Protein AF-A0A6J8CQP1-F1 (afdb_monomer)

Sequence (188 aa):
MDLLARFVGIWMVFVIYMAVGVEGAAYGEACTGAGAGDCSEANNVCDTTCKCATNFFRKTSPAECAAQVAALDGVCDTAQTASDQCAVADSECRTDSGSDKCLCKATHYTDGAACTIRKNPDIACSATGECVTNAECDVGGTDKCECNAGYNETPTVSPTMCSGVVKFATLPYMYVVPIIVSMMFLLR

Solvent-accessible surface area (backbone atoms only — not comparable to full-atom values): 10992 Å² total; per-residue (Å²): 130,69,73,65,63,57,55,55,56,56,54,55,56,56,58,56,70,71,65,73,63,84,79,28,29,48,82,71,32,68,42,92,52,83,38,65,79,40,25,57,53,71,60,23,29,25,81,60,33,16,37,52,30,92,65,33,22,73,41,85,80,70,78,43,46,42,73,31,28,57,62,80,64,22,73,46,61,69,90,49,91,53,60,57,44,30,62,36,68,61,33,29,57,42,77,51,98,90,42,36,21,19,35,48,32,88,68,28,19,82,53,91,84,44,45,40,76,31,35,38,65,79,35,78,43,88,48,79,62,42,23,33,68,58,30,36,34,38,75,92,72,78,31,19,13,39,50,38,95,73,30,42,84,36,86,87,42,89,75,53,41,38,43,65,69,74,76,71,74,74,66,77,93,77,84,80,84,83,74,78,73,71,73,75,72,78,84,120

Radius of gyration: 31.54 Å; Cα contacts (8 Å, |Δi|>4): 338; chains: 1; bounding box: 76×80×77 Å

Secondary structure (DSSP, 8-state):
--HHHHHHHHHHHHHHHTS----PBPTTSB-SSSBTTSBSSTTEEESSBEEEPTTEEEEETTEEEEEPBPTTT-B--TTS--GGGBSSTTEEEEEETTEEEEEE-TTEEEETTEEEEPBPTTSB-SSTT-BPTTEEE-TTTTSBEEEPTTEEEETTSSSPEEEE--------TTSS--STTSSSSS--

Organism: Mytilus coruscus (NCBI:txid42192)

Mean predicted aligned error: 13.97 Å

Nearest PDB structures (foldseek):
  6b0a-assembly1_A  TM=3.245E-01  e=1.598E-03  Plasmodium falciparum NF54
  7p7b-assembly1_B  TM=1.620E-01  e=7.933E-01  Severe acute respiratory syndrome coronavirus 2
  7a93-assembly1_C  TM=1.654E-01  e=2.000E+00  Severe acute respiratory syndrome coronavirus 2
  7whd-assembly1_C  TM=1.666E-01  e=7.492E+00  Severe acute respiratory syndrome coronavirus 2

Foldseek 3Di:
DPPVVVVVVVVVVVVVVVPPDLAAAEAPAAFDDFADPRHNAPQWTHDGGTDHHQQWHADVVVGHTDGAAAADFGADDPVDPDQRSHNAPQWGFDDDPNGTGTDHHLQFDDDPRHTHGADEFPDAAADFPSHHPQWTQPHPPSNTIDGHPQWDFDPPDPVTHGDGPPPPPPPPPPPDDDPPPVVVPPPD

Structure (mmCIF, N/CA/C/O backbone):
data_AF-A0A6J8CQP1-F1
#
_entry.id   AF-A0A6J8CQP1-F1
#
loop_
_atom_site.group_PDB
_atom_site.id
_atom_site.type_symbol
_atom_site.label_atom_id
_atom_site.label_alt_id
_atom_site.label_comp_id
_atom_site.label_asym_id
_atom_site.label_entity_id
_atom_site.label_seq_id
_atom_site.pdbx_PDB_ins_code
_atom_site.Cartn_x
_atom_site.Cartn_y
_atom_site.Cartn_z
_atom_site.occupancy
_atom_site.B_iso_or_equiv
_atom_site.auth_seq_id
_atom_site.auth_comp_id
_atom_site.auth_asym_id
_atom_site.auth_atom_id
_atom_site.pdbx_PDB_model_num
ATOM 1 N N . MET A 1 1 ? 53.270 3.109 -52.217 1.00 56.97 1 MET A N 1
ATOM 2 C CA . MET A 1 1 ? 52.329 3.964 -51.458 1.00 56.97 1 MET A CA 1
ATOM 3 C C . MET A 1 1 ? 50.914 3.372 -51.364 1.00 56.97 1 MET A C 1
ATOM 5 O O . MET A 1 1 ? 50.063 4.012 -50.770 1.00 56.97 1 MET A O 1
ATOM 9 N N . ASP A 1 2 ? 50.663 2.136 -51.823 1.00 56.50 2 ASP A N 1
ATOM 10 C CA . ASP A 1 2 ? 49.315 1.527 -51.814 1.00 56.50 2 ASP A CA 1
ATOM 11 C C . ASP A 1 2 ? 48.923 0.746 -50.547 1.00 56.50 2 ASP A C 1
ATOM 13 O O . ASP A 1 2 ? 47.744 0.478 -50.323 1.00 56.50 2 ASP A O 1
ATOM 17 N N . LEU A 1 3 ? 49.878 0.367 -49.690 1.00 52.91 3 LEU A N 1
ATOM 18 C CA . LEU A 1 3 ? 49.567 -0.485 -48.532 1.00 52.91 3 LEU A CA 1
ATOM 19 C C . LEU A 1 3 ? 48.888 0.277 -47.377 1.00 52.91 3 LEU A C 1
ATOM 21 O O . LEU A 1 3 ? 48.084 -0.301 -46.652 1.00 52.91 3 LEU A O 1
ATOM 25 N N . LEU A 1 4 ? 49.168 1.578 -47.226 1.00 53.91 4 LEU A N 1
ATOM 26 C CA . LEU A 1 4 ? 48.589 2.416 -46.165 1.00 53.91 4 LEU A CA 1
ATOM 27 C C . LEU A 1 4 ? 47.111 2.753 -46.425 1.00 53.91 4 LEU A C 1
ATOM 29 O O . LEU A 1 4 ? 46.326 2.808 -45.482 1.00 53.91 4 LEU A O 1
ATOM 33 N N . ALA A 1 5 ? 46.699 2.887 -47.690 1.00 55.22 5 ALA A N 1
ATOM 34 C CA . ALA A 1 5 ? 45.309 3.180 -48.050 1.00 55.22 5 ALA A CA 1
ATOM 35 C C . ALA A 1 5 ? 44.344 2.030 -47.698 1.00 55.22 5 ALA A C 1
ATOM 37 O O . ALA A 1 5 ? 43.187 2.263 -47.353 1.00 55.22 5 ALA A O 1
ATOM 38 N N . ARG A 1 6 ? 44.826 0.779 -47.718 1.00 54.25 6 ARG A N 1
ATOM 39 C CA . ARG A 1 6 ? 44.013 -0.403 -47.383 1.00 54.25 6 ARG A CA 1
ATOM 40 C C . ARG A 1 6 ? 43.792 -0.584 -45.879 1.00 54.25 6 ARG A C 1
ATOM 42 O O . ARG A 1 6 ? 42.752 -1.104 -45.488 1.00 54.25 6 ARG A O 1
ATOM 49 N N . PHE A 1 7 ? 44.716 -0.117 -45.038 1.00 52.50 7 PHE A N 1
ATOM 50 C CA . PHE A 1 7 ? 44.564 -0.184 -43.580 1.00 52.50 7 PHE A CA 1
ATOM 51 C C . PHE A 1 7 ? 43.574 0.855 -43.036 1.00 52.50 7 PHE A C 1
ATOM 53 O O . PHE A 1 7 ? 42.809 0.538 -42.128 1.00 52.50 7 PHE A O 1
ATOM 60 N N . VAL A 1 8 ? 43.524 2.058 -43.621 1.00 57.69 8 VAL A N 1
ATOM 61 C CA . VAL A 1 8 ? 42.564 3.103 -43.212 1.00 57.69 8 VAL A CA 1
ATOM 62 C C . VAL A 1 8 ? 41.122 2.690 -43.530 1.00 57.69 8 VAL A C 1
ATOM 64 O O . VAL A 1 8 ? 40.231 2.877 -42.704 1.00 57.69 8 VAL A O 1
ATOM 67 N N . GLY A 1 9 ? 40.893 2.057 -44.687 1.00 55.44 9 GLY A N 1
ATOM 68 C CA . GLY A 1 9 ? 39.560 1.593 -45.084 1.00 55.44 9 GLY A CA 1
ATOM 69 C C . GLY A 1 9 ? 38.993 0.493 -44.178 1.00 55.44 9 GLY A C 1
ATOM 70 O O . GLY A 1 9 ? 37.815 0.532 -43.838 1.00 55.44 9 GLY A O 1
ATOM 71 N N . ILE A 1 10 ? 39.825 -0.455 -43.731 1.00 56.84 10 ILE A N 1
ATOM 72 C CA . ILE A 1 10 ? 39.388 -1.552 -42.846 1.00 56.84 10 ILE A CA 1
ATOM 73 C C . ILE A 1 10 ? 39.094 -1.041 -41.425 1.00 56.84 10 ILE A C 1
ATOM 75 O O . ILE A 1 10 ? 38.119 -1.475 -40.813 1.00 56.84 10 ILE A O 1
ATOM 79 N N . TRP A 1 11 ? 39.873 -0.076 -40.921 1.00 55.56 11 TRP A N 1
ATOM 80 C CA . TRP A 1 11 ? 39.610 0.557 -39.622 1.00 55.56 11 TRP A CA 1
ATOM 81 C C . TRP A 1 11 ? 38.310 1.374 -39.609 1.00 55.56 11 TRP A C 1
ATOM 83 O O . TRP A 1 11 ? 37.565 1.301 -38.636 1.00 55.56 11 TRP A O 1
ATOM 93 N N . MET A 1 12 ? 37.984 2.099 -40.686 1.00 55.25 12 MET A N 1
ATOM 94 C CA . MET A 1 12 ? 36.728 2.864 -40.754 1.00 55.25 12 MET A CA 1
ATOM 95 C C . MET A 1 12 ? 35.478 1.971 -40.756 1.00 55.25 12 MET A C 1
ATOM 97 O O . MET A 1 12 ? 34.484 2.320 -40.125 1.00 55.25 12 MET A O 1
ATOM 101 N N . VAL A 1 13 ? 35.523 0.799 -41.398 1.00 56.28 13 VAL A N 1
ATOM 102 C CA . VAL A 1 13 ? 34.383 -0.138 -41.416 1.00 56.28 13 VAL A CA 1
ATOM 103 C C . VAL A 1 13 ? 34.136 -0.758 -40.034 1.00 56.28 13 VAL A C 1
ATOM 105 O O . VAL A 1 13 ? 32.984 -0.945 -39.645 1.00 56.28 13 VAL A O 1
ATOM 108 N N . PHE A 1 14 ? 35.193 -1.013 -39.256 1.00 52.94 14 PHE A N 1
ATOM 109 C CA . PHE A 1 14 ? 35.074 -1.557 -37.897 1.00 52.94 14 PHE A CA 1
ATOM 110 C C . PHE A 1 14 ? 34.464 -0.556 -36.899 1.00 52.94 14 PHE A C 1
ATOM 112 O O . PHE A 1 14 ? 33.729 -0.958 -36.001 1.00 52.94 14 PHE A O 1
ATOM 119 N N . VAL A 1 15 ? 34.720 0.747 -37.075 1.00 54.78 15 VAL A N 1
ATOM 120 C CA . VAL A 1 15 ? 34.147 1.809 -36.225 1.00 54.78 15 VAL A CA 1
ATOM 121 C C . VAL A 1 15 ? 32.653 2.01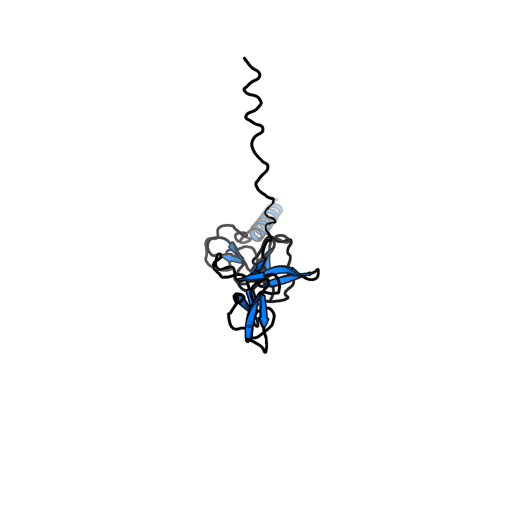3 -36.505 1.00 54.78 15 VAL A C 1
ATOM 123 O O . VAL A 1 15 ? 31.885 2.225 -35.572 1.00 54.78 15 VAL A O 1
ATOM 126 N N . ILE A 1 16 ? 32.212 1.882 -37.761 1.00 54.59 16 ILE A N 1
ATOM 127 C CA . ILE A 1 16 ? 30.790 2.018 -38.126 1.00 54.59 16 ILE A CA 1
ATOM 128 C C . ILE A 1 16 ? 29.960 0.840 -37.585 1.00 54.59 16 ILE A C 1
ATOM 130 O O . ILE A 1 16 ? 28.838 1.041 -37.128 1.00 54.59 16 ILE A O 1
ATOM 134 N N . TYR A 1 17 ? 30.509 -0.380 -37.570 1.00 50.97 17 TYR A N 1
ATOM 135 C CA . TYR A 1 17 ? 29.778 -1.576 -37.121 1.00 50.97 17 TYR A CA 1
ATOM 136 C C . TYR A 1 17 ? 29.500 -1.623 -35.607 1.00 50.97 17 TYR A C 1
ATOM 138 O O . TYR A 1 17 ? 28.580 -2.313 -35.183 1.00 50.97 17 TYR A O 1
ATOM 146 N N . MET A 1 18 ? 30.255 -0.880 -34.792 1.00 51.44 18 MET A N 1
ATOM 147 C CA . MET A 1 18 ? 30.026 -0.773 -33.341 1.00 51.44 18 MET A CA 1
ATOM 148 C C . MET A 1 18 ? 29.021 0.333 -32.967 1.00 51.44 18 MET A C 1
ATOM 150 O O . MET A 1 18 ? 28.620 0.415 -31.812 1.00 51.44 18 MET A O 1
ATOM 154 N N . ALA A 1 19 ? 28.624 1.186 -33.920 1.00 51.84 19 ALA A N 1
ATOM 155 C CA . ALA A 1 19 ? 27.752 2.340 -33.682 1.00 51.84 19 ALA A CA 1
ATOM 156 C C . ALA A 1 19 ? 26.277 2.091 -34.037 1.00 51.84 19 ALA A C 1
ATOM 158 O O . ALA A 1 19 ? 25.438 2.948 -33.783 1.00 51.84 19 ALA A O 1
ATOM 159 N N . VAL A 1 20 ? 25.932 0.925 -34.595 1.00 51.47 20 VAL A N 1
ATOM 160 C CA . VAL A 1 20 ? 24.529 0.530 -34.813 1.00 51.47 20 VAL A CA 1
ATOM 161 C C . VAL A 1 20 ? 24.007 -0.181 -33.563 1.00 51.47 20 VAL A C 1
ATOM 163 O O . VAL A 1 20 ? 23.568 -1.328 -33.601 1.00 51.47 20 VAL A O 1
ATOM 166 N N . GLY A 1 21 ? 24.119 0.492 -32.418 1.00 52.91 21 GLY A N 1
ATOM 167 C CA . GLY A 1 21 ? 23.293 0.160 -31.269 1.00 52.91 21 GLY A CA 1
ATOM 168 C C . GLY A 1 21 ? 21.869 0.557 -31.628 1.00 52.91 21 GLY A C 1
ATOM 169 O O . GLY A 1 21 ? 21.633 1.688 -32.043 1.00 52.91 21 GLY A O 1
ATOM 170 N N . VAL A 1 22 ? 20.926 -0.375 -31.540 1.00 57.38 22 VAL A N 1
ATOM 171 C CA . VAL A 1 22 ? 19.506 -0.031 -31.618 1.00 57.38 22 VAL A CA 1
ATOM 172 C C . VAL A 1 22 ? 19.214 0.736 -30.330 1.00 57.38 22 VAL A C 1
ATOM 174 O O . VAL A 1 22 ? 19.016 0.134 -29.277 1.00 57.38 22 VAL A O 1
ATOM 177 N N . GLU A 1 23 ? 19.347 2.060 -30.375 1.00 65.75 23 GLU A N 1
ATOM 178 C CA . GLU A 1 23 ? 19.033 2.940 -29.253 1.00 65.75 23 GLU A CA 1
ATOM 179 C C . GLU A 1 23 ? 17.516 2.882 -29.056 1.00 65.75 23 GLU A C 1
ATOM 181 O O . GLU A 1 23 ? 16.754 3.572 -29.728 1.00 65.75 23 GLU A O 1
ATOM 186 N N . GLY A 1 24 ? 17.064 1.962 -28.202 1.00 71.19 24 GLY A N 1
ATOM 187 C CA . GLY A 1 24 ? 15.670 1.926 -27.778 1.00 71.19 24 GLY A CA 1
ATOM 188 C C . GLY A 1 24 ? 15.297 3.236 -27.079 1.00 71.19 24 GLY A C 1
ATOM 189 O O . GLY A 1 24 ? 16.139 3.887 -26.456 1.00 71.19 24 GLY A O 1
ATOM 190 N N . ALA A 1 25 ? 14.025 3.612 -27.146 1.00 79.12 25 ALA A N 1
ATOM 191 C CA . ALA A 1 25 ? 13.520 4.809 -26.485 1.00 79.12 25 ALA A CA 1
ATOM 192 C C . ALA A 1 25 ? 13.728 4.716 -24.961 1.00 79.12 25 ALA A C 1
ATOM 194 O O . ALA A 1 25 ? 13.526 3.659 -24.348 1.00 79.12 25 ALA A O 1
ATOM 195 N N . ALA A 1 26 ? 14.176 5.809 -24.344 1.00 84.88 26 ALA A N 1
ATOM 196 C CA . ALA A 1 26 ? 14.345 5.879 -22.896 1.00 84.88 26 ALA A CA 1
ATOM 197 C C . ALA A 1 26 ? 12.982 5.960 -22.189 1.00 84.88 26 ALA A C 1
ATOM 199 O O . ALA A 1 26 ? 11.948 6.237 -22.799 1.00 84.88 26 ALA A O 1
ATOM 200 N N . TYR A 1 27 ? 12.952 5.730 -20.875 1.00 84.56 27 TYR A N 1
ATOM 201 C CA . TYR A 1 27 ? 11.720 5.875 -20.097 1.00 84.56 27 TYR A CA 1
ATOM 202 C C . TYR A 1 27 ? 11.077 7.255 -20.288 1.00 84.56 27 TYR A C 1
ATOM 204 O O . TYR A 1 27 ? 11.731 8.289 -20.165 1.00 84.56 27 TYR A O 1
ATOM 212 N N . GLY A 1 28 ? 9.771 7.268 -20.547 1.00 85.81 28 GLY A N 1
ATOM 213 C CA . GLY A 1 28 ? 8.999 8.476 -20.829 1.00 85.81 28 GLY A CA 1
ATOM 214 C C . GLY A 1 28 ? 9.090 8.968 -22.276 1.00 85.81 28 GLY A C 1
ATOM 215 O O . GLY A 1 28 ? 8.269 9.799 -22.664 1.00 85.81 28 GLY A O 1
ATOM 216 N N . GLU A 1 29 ? 10.007 8.445 -23.091 1.00 88.75 29 GLU A N 1
ATOM 217 C CA . GLU A 1 29 ? 10.082 8.773 -24.513 1.00 88.75 29 GLU A CA 1
ATOM 218 C C . GLU A 1 2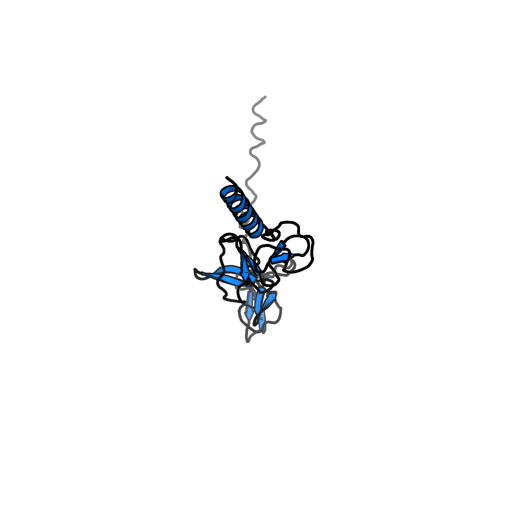9 ? 9.038 8.004 -25.322 1.00 88.75 29 GLU A C 1
ATOM 220 O O . GLU A 1 29 ? 8.599 6.912 -24.949 1.00 88.75 29 GLU A O 1
ATOM 225 N N . ALA A 1 30 ? 8.615 8.603 -26.435 1.00 88.75 30 ALA A N 1
ATOM 226 C CA . ALA A 1 30 ? 7.695 7.974 -27.369 1.00 88.75 30 ALA A CA 1
ATOM 227 C C . ALA A 1 30 ? 8.361 6.776 -28.054 1.00 88.75 30 ALA A C 1
ATOM 229 O O . ALA A 1 30 ? 9.528 6.826 -28.433 1.00 88.75 30 ALA A O 1
ATOM 230 N N . CYS A 1 31 ? 7.588 5.719 -28.258 1.00 87.81 31 CYS A N 1
ATOM 231 C CA . CYS A 1 31 ? 8.025 4.489 -28.905 1.00 87.81 31 CYS A CA 1
ATOM 232 C C . CYS A 1 31 ? 7.033 4.122 -30.020 1.00 87.81 31 CYS A C 1
ATOM 234 O O . CYS A 1 31 ? 5.887 4.572 -30.015 1.00 87.81 31 CYS A O 1
ATOM 236 N N . THR A 1 32 ? 7.499 3.396 -31.043 1.00 81.31 32 THR A N 1
ATOM 237 C CA . THR A 1 32 ? 6.751 3.229 -32.311 1.00 81.31 32 THR A CA 1
ATOM 238 C C . THR A 1 32 ? 6.229 1.815 -32.559 1.00 81.31 32 THR A C 1
ATOM 240 O O . THR A 1 32 ? 5.363 1.642 -33.418 1.00 81.31 32 THR A O 1
ATOM 243 N N . GLY A 1 33 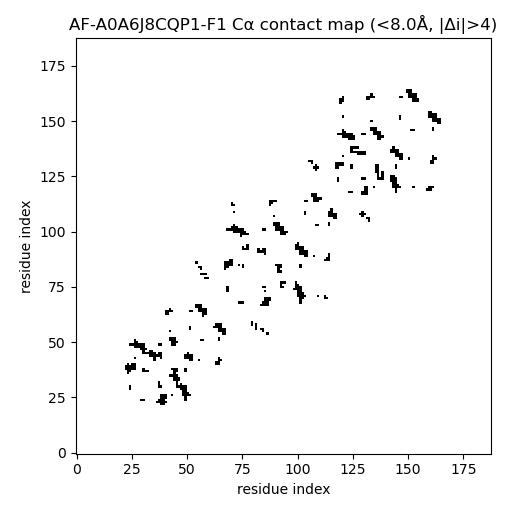? 6.698 0.821 -31.804 1.00 70.94 33 GLY A N 1
ATOM 244 C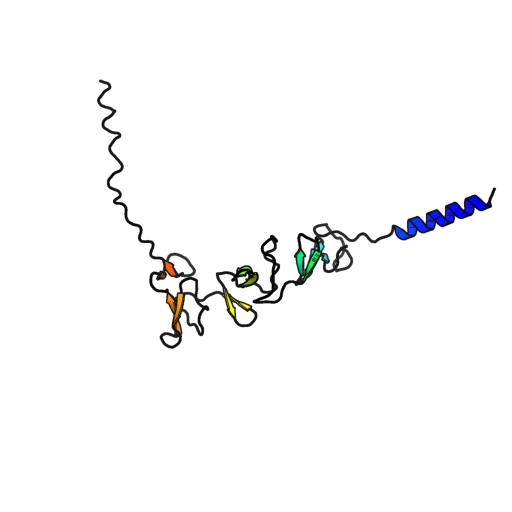 CA . GLY A 1 33 ? 6.199 -0.552 -31.840 1.00 70.94 33 GLY A CA 1
ATOM 245 C C . GLY A 1 33 ? 5.598 -0.971 -30.497 1.00 70.94 33 GLY A C 1
ATOM 246 O O . GLY A 1 33 ? 5.934 -0.434 -29.451 1.00 70.94 33 GLY A O 1
ATOM 247 N N . ALA A 1 34 ? 4.652 -1.911 -30.518 1.00 66.75 34 ALA A N 1
ATOM 248 C CA . ALA A 1 34 ? 4.088 -2.478 -29.296 1.00 66.75 34 ALA A CA 1
ATOM 249 C C . ALA A 1 34 ? 4.965 -3.650 -28.826 1.00 66.75 34 ALA A C 1
ATOM 251 O O . ALA A 1 34 ? 5.092 -4.647 -29.541 1.00 66.75 34 ALA A O 1
ATOM 252 N N . GLY A 1 35 ? 5.544 -3.562 -27.624 1.00 64.25 35 GLY A N 1
ATOM 253 C CA . GLY A 1 35 ? 6.314 -4.659 -27.028 1.00 64.25 35 GLY A CA 1
ATOM 254 C C . GLY A 1 35 ? 7.548 -4.235 -26.227 1.00 64.25 35 GLY A C 1
ATOM 255 O O . GLY A 1 35 ? 7.772 -3.060 -25.954 1.00 64.25 35 GLY A O 1
ATOM 256 N N . ALA A 1 36 ? 8.342 -5.231 -25.822 1.00 65.44 36 ALA A N 1
ATOM 257 C CA . ALA A 1 36 ? 9.534 -5.072 -24.978 1.00 65.44 36 ALA A CA 1
ATOM 258 C C . ALA A 1 36 ? 10.822 -4.714 -25.756 1.00 65.44 36 ALA A C 1
ATOM 260 O O . ALA A 1 36 ? 11.876 -4.570 -25.148 1.00 65.44 36 ALA A O 1
ATOM 261 N N . GLY A 1 37 ? 10.761 -4.622 -27.091 1.00 70.00 37 GLY A N 1
ATOM 262 C CA . GLY A 1 37 ? 11.934 -4.418 -27.956 1.00 70.00 37 GLY A CA 1
ATOM 263 C C . GLY A 1 37 ? 12.225 -2.965 -28.341 1.00 70.00 37 GLY A C 1
ATOM 264 O O . GLY A 1 37 ? 13.307 -2.693 -28.850 1.00 70.00 37 GLY A O 1
ATOM 265 N N . ASP A 1 38 ? 11.286 -2.045 -28.100 1.00 80.50 38 ASP A N 1
ATOM 266 C CA . ASP A 1 38 ? 11.394 -0.641 -28.531 1.00 80.50 38 ASP A CA 1
ATOM 267 C C . ASP A 1 38 ? 11.950 0.298 -27.453 1.00 80.50 38 ASP A C 1
ATOM 269 O O . ASP A 1 38 ? 12.205 1.471 -27.724 1.00 80.50 38 ASP A O 1
ATOM 273 N N . CYS A 1 39 ? 12.150 -0.205 -26.234 1.00 84.31 39 CYS A N 1
ATOM 274 C CA . CYS A 1 39 ? 12.657 0.561 -25.100 1.00 84.31 39 CYS A CA 1
ATOM 275 C C . CYS A 1 39 ? 14.082 0.119 -24.742 1.00 84.31 39 CYS A C 1
ATOM 277 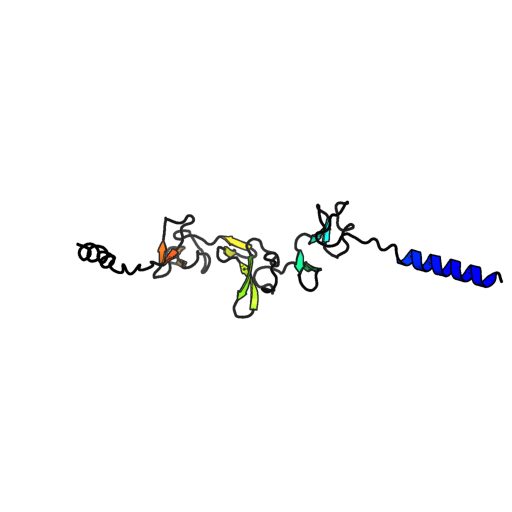O O . CYS A 1 39 ? 14.393 -1.069 -24.787 1.00 84.31 39 CYS A O 1
ATOM 279 N N . SER A 1 40 ? 14.954 1.067 -24.382 1.00 81.50 40 SER A N 1
ATOM 280 C CA . SER A 1 40 ? 16.386 0.796 -24.142 1.00 81.50 40 SER A CA 1
ATOM 281 C C . SER A 1 40 ? 16.694 0.138 -22.799 1.00 81.50 40 SER A C 1
ATOM 283 O O . SER A 1 40 ? 17.749 -0.479 -22.650 1.00 81.50 40 SER A O 1
ATOM 285 N N . GLU A 1 41 ? 15.806 0.263 -21.814 1.00 79.38 41 GLU A N 1
ATOM 286 C CA . GLU A 1 41 ? 16.025 -0.270 -20.469 1.00 79.38 41 GLU A CA 1
ATOM 287 C C . GLU A 1 41 ? 15.283 -1.601 -20.271 1.00 79.38 41 GLU A C 1
ATOM 289 O O . GLU A 1 41 ? 14.180 -1.819 -20.781 1.00 79.38 41 GLU A O 1
ATOM 294 N N . ALA A 1 42 ? 15.880 -2.494 -19.479 1.00 81.69 42 ALA A N 1
ATOM 295 C CA . ALA A 1 42 ? 15.247 -3.751 -19.105 1.00 81.69 42 ALA A CA 1
ATOM 296 C C . ALA A 1 42 ? 13.937 -3.507 -18.339 1.00 81.69 42 ALA A C 1
ATOM 298 O O . ALA A 1 42 ? 13.834 -2.588 -17.527 1.00 81.69 42 ALA A O 1
ATOM 299 N N . ASN A 1 43 ? 12.954 -4.382 -18.564 1.00 86.38 43 ASN A N 1
ATOM 300 C CA . ASN A 1 43 ? 11.617 -4.317 -17.965 1.00 86.38 43 ASN A CA 1
ATOM 301 C C . ASN A 1 43 ? 10.791 -3.086 -18.368 1.00 86.38 43 ASN A C 1
ATOM 303 O O . ASN A 1 43 ? 9.756 -2.840 -17.752 1.00 86.38 43 ASN A O 1
ATOM 307 N N . ASN A 1 44 ? 11.193 -2.346 -19.403 1.00 86.38 44 ASN A N 1
ATOM 308 C CA . ASN A 1 44 ? 10.320 -1.363 -20.029 1.00 86.38 44 ASN A CA 1
ATOM 309 C C . ASN A 1 44 ? 9.402 -2.034 -21.054 1.00 86.38 44 ASN A C 1
ATOM 311 O O . ASN A 1 44 ? 9.795 -2.955 -21.770 1.00 86.38 44 ASN A O 1
ATOM 315 N N . VAL A 1 45 ? 8.171 -1.543 -21.137 1.00 90.81 45 VAL A N 1
ATOM 316 C CA . VAL A 1 45 ? 7.196 -1.910 -22.159 1.00 90.81 45 VAL A CA 1
ATOM 317 C C . VAL A 1 45 ? 6.755 -0.656 -22.902 1.00 90.81 45 VAL A C 1
ATOM 319 O O . VAL A 1 45 ? 6.517 0.392 -22.291 1.00 90.81 45 VAL A O 1
ATOM 322 N N . CYS A 1 46 ? 6.654 -0.761 -24.226 1.00 88.00 46 CYS A N 1
ATOM 323 C CA . CYS A 1 46 ? 6.050 0.284 -25.034 1.00 88.00 46 CYS A CA 1
ATOM 324 C C . CYS A 1 46 ? 4.526 0.117 -25.092 1.00 88.00 46 CYS A C 1
ATOM 326 O O . CYS A 1 46 ? 4.019 -0.921 -25.520 1.00 88.00 46 CYS A O 1
ATOM 328 N N . ASP A 1 47 ? 3.819 1.170 -24.686 1.00 86.00 47 ASP A N 1
ATOM 329 C CA . ASP A 1 47 ? 2.375 1.355 -24.884 1.00 86.00 47 ASP A CA 1
ATOM 330 C C . ASP A 1 47 ? 2.132 2.555 -25.820 1.00 86.00 47 ASP A C 1
ATOM 332 O O . ASP A 1 47 ? 1.643 2.422 -26.937 1.00 86.00 47 ASP A O 1
ATOM 336 N N . THR A 1 48 ? 2.578 3.731 -25.380 1.00 85.31 48 THR A N 1
ATOM 337 C CA . THR A 1 48 ? 2.604 5.002 -26.139 1.00 85.31 48 THR A CA 1
ATOM 338 C C . THR A 1 48 ? 3.906 5.753 -25.882 1.00 85.31 48 THR A C 1
ATOM 340 O O . THR A 1 48 ? 4.497 6.362 -26.773 1.00 85.31 48 THR A O 1
ATOM 343 N N . THR A 1 49 ? 4.374 5.655 -24.642 1.00 89.62 49 THR A N 1
ATOM 344 C CA . THR A 1 49 ? 5.731 5.957 -24.209 1.00 89.62 49 THR A CA 1
ATOM 345 C C . THR A 1 49 ? 6.310 4.741 -23.494 1.00 89.62 49 THR A C 1
ATOM 347 O O . THR A 1 49 ? 5.556 3.874 -23.033 1.00 89.62 49 THR A O 1
ATOM 350 N N . CYS A 1 50 ? 7.634 4.666 -23.388 1.00 89.31 50 CYS A N 1
ATOM 351 C CA . CYS A 1 50 ? 8.297 3.629 -22.607 1.00 89.31 50 CYS A CA 1
ATOM 352 C C . CYS A 1 50 ? 7.998 3.808 -21.115 1.00 89.31 50 CYS A C 1
ATOM 354 O O . CYS A 1 50 ? 8.302 4.849 -20.529 1.00 89.31 50 CYS A O 1
ATOM 356 N N . LYS A 1 51 ? 7.400 2.787 -20.499 1.00 90.50 51 LYS A N 1
ATOM 357 C CA . LYS A 1 51 ? 7.059 2.740 -19.068 1.00 90.50 51 LYS A CA 1
ATOM 358 C C . LYS A 1 51 ? 7.529 1.416 -18.477 1.00 90.50 51 LYS A C 1
ATOM 360 O O . LYS A 1 51 ? 7.778 0.471 -19.221 1.00 90.50 51 LYS A O 1
ATOM 365 N N . CYS A 1 52 ? 7.613 1.323 -17.153 1.00 89.94 52 CYS A N 1
ATOM 366 C CA . CYS A 1 52 ? 7.886 0.042 -16.509 1.00 89.94 52 CYS A CA 1
ATOM 367 C C . CYS A 1 52 ? 6.769 -0.965 -16.828 1.00 89.94 52 CYS A C 1
ATOM 369 O O . CYS A 1 52 ? 5.591 -0.607 -16.883 1.00 89.94 52 CYS A O 1
ATOM 371 N N . ALA A 1 53 ? 7.148 -2.221 -17.048 1.00 89.50 53 ALA A N 1
ATOM 372 C CA . ALA A 1 53 ? 6.224 -3.326 -17.248 1.00 89.50 53 ALA A CA 1
ATOM 373 C C . ALA A 1 53 ? 5.344 -3.561 -16.008 1.00 89.50 53 ALA A C 1
ATOM 375 O O . ALA A 1 53 ? 5.613 -3.064 -14.914 1.00 89.50 53 ALA A O 1
ATOM 376 N N . THR A 1 54 ? 4.289 -4.361 -16.167 1.00 86.38 54 THR A N 1
ATOM 377 C CA . THR A 1 54 ? 3.422 -4.760 -15.052 1.00 86.38 54 THR A CA 1
ATOM 378 C C . THR A 1 54 ? 4.244 -5.397 -13.930 1.00 86.38 54 THR A C 1
ATOM 380 O O . THR A 1 54 ? 5.074 -6.267 -14.189 1.00 86.38 54 THR A O 1
ATOM 383 N N . ASN A 1 55 ? 3.976 -4.996 -12.685 1.00 86.06 55 ASN A N 1
ATOM 384 C CA . ASN A 1 55 ? 4.727 -5.379 -11.484 1.00 86.06 55 ASN A CA 1
ATOM 385 C C . ASN A 1 55 ? 6.140 -4.787 -11.374 1.00 86.06 55 ASN A C 1
ATOM 387 O O . ASN A 1 55 ? 6.946 -5.279 -10.587 1.00 86.06 55 ASN A O 1
ATOM 391 N N . PHE A 1 56 ? 6.450 -3.731 -12.127 1.00 89.06 56 PHE A N 1
ATOM 392 C CA . PHE A 1 56 ? 7.675 -2.953 -11.974 1.00 89.06 56 PHE A CA 1
ATOM 393 C C . PHE A 1 56 ? 7.344 -1.484 -11.711 1.00 89.06 56 PHE A C 1
ATOM 395 O O . PHE A 1 56 ? 6.353 -0.958 -12.212 1.00 89.06 56 PHE A O 1
ATOM 402 N N . PHE A 1 57 ? 8.200 -0.809 -10.949 1.00 88.12 57 PHE A N 1
ATOM 403 C CA . PHE A 1 57 ? 8.100 0.620 -10.669 1.00 88.12 57 PHE A CA 1
ATOM 404 C C . PHE A 1 57 ? 9.399 1.334 -11.034 1.00 88.12 57 PHE A C 1
ATOM 406 O O . PHE A 1 57 ? 10.481 0.738 -11.053 1.00 88.12 57 PHE A O 1
ATOM 413 N N . ARG A 1 58 ? 9.295 2.635 -11.317 1.00 87.31 58 ARG A N 1
ATOM 414 C CA . ARG A 1 58 ? 10.449 3.467 -11.656 1.00 87.31 58 ARG A CA 1
ATOM 415 C C . ARG A 1 58 ? 11.185 3.868 -10.385 1.00 87.31 58 ARG A C 1
ATOM 417 O O . ARG A 1 58 ? 10.639 4.616 -9.577 1.00 87.31 58 ARG A O 1
ATOM 424 N N . LYS A 1 59 ? 12.436 3.438 -10.245 1.00 84.75 59 LYS A N 1
ATOM 425 C CA . LYS A 1 59 ? 13.358 4.022 -9.275 1.00 84.75 59 LYS A CA 1
ATOM 426 C C . LYS A 1 59 ? 13.905 5.345 -9.792 1.00 84.75 59 LYS A C 1
ATOM 428 O O . LYS A 1 59 ? 14.134 5.507 -10.991 1.00 84.75 59 LYS A O 1
ATOM 433 N N . THR A 1 60 ? 14.131 6.293 -8.890 1.00 81.69 60 THR A N 1
ATOM 434 C CA . THR A 1 60 ? 14.770 7.577 -9.226 1.00 81.69 60 THR A CA 1
ATOM 435 C C . THR A 1 60 ? 16.295 7.503 -9.175 1.00 81.69 60 THR A C 1
ATOM 437 O O . THR A 1 60 ? 16.964 8.248 -9.889 1.00 81.69 60 THR A O 1
ATOM 440 N N . SER A 1 61 ? 16.855 6.598 -8.365 1.00 77.88 61 SER A N 1
ATOM 441 C CA . SER A 1 61 ? 18.300 6.404 -8.228 1.00 77.88 61 SER A CA 1
ATOM 442 C C . SER A 1 61 ? 18.647 4.955 -7.834 1.00 77.88 61 SER A C 1
ATOM 444 O O . SER A 1 61 ? 18.313 4.539 -6.723 1.00 77.88 61 SER A O 1
ATOM 446 N N . PRO A 1 62 ? 19.319 4.180 -8.710 1.00 79.38 62 PRO A N 1
ATOM 447 C CA . PRO A 1 62 ? 19.532 4.478 -10.128 1.00 79.38 62 PRO A CA 1
ATOM 448 C C . PRO A 1 62 ? 18.195 4.573 -10.879 1.00 79.38 62 PRO A C 1
ATOM 450 O O . PRO A 1 62 ? 17.181 4.031 -10.441 1.00 79.38 62 PRO A O 1
ATOM 453 N N . ALA A 1 63 ? 18.188 5.293 -11.999 1.00 82.88 63 ALA A N 1
ATOM 454 C CA . ALA A 1 63 ? 17.009 5.413 -12.844 1.00 82.88 63 ALA A CA 1
ATOM 455 C C . ALA A 1 63 ? 16.787 4.096 -13.610 1.00 82.88 63 ALA A C 1
ATOM 457 O O . ALA A 1 63 ? 17.369 3.883 -14.667 1.00 82.88 63 ALA A O 1
ATOM 458 N N . GLU A 1 64 ? 15.987 3.197 -13.039 1.00 86.69 64 GLU A N 1
ATOM 459 C CA . GLU A 1 64 ? 15.718 1.857 -13.574 1.00 86.69 64 GLU A CA 1
ATOM 460 C C . GLU A 1 64 ? 14.297 1.395 -13.215 1.00 86.69 64 GLU A C 1
ATOM 462 O O . GLU A 1 64 ? 13.689 1.905 -12.270 1.00 86.69 64 GLU A O 1
ATOM 467 N N . CYS A 1 65 ? 13.768 0.406 -13.936 1.00 88.06 65 CYS A N 1
ATOM 468 C CA . CYS A 1 65 ? 12.540 -0.282 -13.542 1.00 88.06 65 CYS A CA 1
ATOM 469 C C . CYS A 1 65 ? 12.868 -1.478 -12.648 1.00 88.06 65 CYS A C 1
ATOM 471 O O . CYS A 1 65 ? 13.425 -2.483 -13.096 1.00 88.06 65 CYS A O 1
ATOM 473 N N . ALA A 1 66 ? 12.505 -1.368 -11.374 1.00 88.00 66 ALA A N 1
ATOM 474 C CA . ALA A 1 66 ? 12.691 -2.416 -10.383 1.00 88.00 66 ALA A CA 1
ATOM 475 C C . ALA A 1 66 ? 11.383 -3.163 -10.132 1.00 88.00 66 ALA A C 1
ATOM 477 O O . ALA A 1 66 ? 10.304 -2.585 -10.247 1.00 88.00 66 ALA A O 1
ATOM 478 N N . ALA A 1 67 ? 11.479 -4.448 -9.796 1.00 88.44 67 ALA A N 1
ATOM 479 C CA . ALA A 1 67 ? 10.306 -5.235 -9.441 1.00 88.44 67 ALA A CA 1
ATOM 480 C C . ALA A 1 67 ? 9.618 -4.624 -8.214 1.00 88.44 67 ALA A C 1
ATOM 482 O O . ALA A 1 67 ? 10.290 -4.244 -7.252 1.00 88.44 67 ALA A O 1
ATOM 483 N N . GLN A 1 68 ? 8.291 -4.542 -8.254 1.00 86.88 68 GLN A N 1
ATOM 484 C CA . GLN A 1 68 ? 7.483 -4.150 -7.110 1.00 86.88 68 GLN A CA 1
ATOM 485 C C . GLN A 1 68 ? 7.736 -5.090 -5.938 1.00 86.88 68 GLN A C 1
ATOM 487 O O . GLN A 1 68 ? 7.980 -6.290 -6.096 1.00 86.88 68 GLN A O 1
ATOM 492 N N . VAL A 1 69 ? 7.688 -4.518 -4.744 1.00 85.50 69 VAL A N 1
ATOM 493 C CA . VAL A 1 69 ? 7.998 -5.240 -3.523 1.00 85.50 69 VAL A CA 1
ATOM 494 C C . VAL A 1 69 ? 6.795 -6.086 -3.117 1.00 85.50 69 VAL A C 1
ATOM 496 O O . VAL A 1 69 ? 5.642 -5.662 -3.250 1.00 85.50 69 VAL A O 1
ATOM 499 N N . ALA A 1 70 ? 7.077 -7.296 -2.630 1.00 73.00 70 ALA A N 1
ATOM 500 C CA . ALA A 1 70 ? 6.070 -8.214 -2.122 1.00 73.00 70 ALA A CA 1
ATOM 501 C C . ALA A 1 70 ? 5.178 -7.557 -1.052 1.00 73.00 70 ALA A C 1
ATOM 503 O O . ALA A 1 70 ? 5.604 -6.685 -0.292 1.00 73.00 70 ALA A O 1
ATOM 504 N N . ALA A 1 71 ? 3.929 -8.016 -1.015 1.00 64.88 71 ALA A N 1
ATOM 505 C CA . ALA A 1 71 ? 2.883 -7.583 -0.101 1.00 64.88 71 ALA A CA 1
ATOM 506 C C . ALA A 1 71 ? 3.321 -7.548 1.377 1.00 64.88 71 ALA A C 1
ATOM 508 O O . ALA A 1 71 ? 4.008 -8.458 1.832 1.00 64.88 71 ALA A O 1
ATOM 509 N N . LEU A 1 72 ? 2.810 -6.563 2.129 1.00 68.56 72 LEU A N 1
ATOM 510 C CA . LEU A 1 72 ? 2.525 -6.675 3.572 1.00 68.56 72 LEU A CA 1
ATOM 511 C C . LEU A 1 72 ? 3.717 -6.960 4.505 1.00 68.56 72 LEU A C 1
ATOM 513 O O . LEU A 1 72 ? 3.541 -7.607 5.529 1.00 68.56 72 LEU A O 1
ATOM 517 N N . ASP A 1 73 ? 4.903 -6.482 4.130 1.00 70.56 73 ASP A N 1
ATOM 518 C CA . ASP A 1 73 ? 6.133 -6.339 4.946 1.00 70.56 73 ASP A CA 1
ATOM 519 C C . ASP A 1 73 ? 7.367 -6.099 4.055 1.00 70.56 73 ASP A C 1
ATOM 521 O O . ASP A 1 73 ? 8.496 -5.969 4.534 1.00 70.56 73 ASP A O 1
ATOM 525 N N . GLY A 1 74 ? 7.165 -6.036 2.736 1.00 81.75 74 GLY A N 1
ATOM 526 C CA . GLY A 1 74 ? 8.193 -5.683 1.776 1.00 81.75 74 GLY A CA 1
ATOM 527 C C . GLY A 1 74 ? 8.882 -4.361 2.108 1.00 81.75 74 GLY A C 1
ATOM 528 O O . GLY A 1 74 ? 8.215 -3.346 2.307 1.00 81.75 74 GLY A O 1
ATOM 529 N N . VAL A 1 75 ? 10.217 -4.375 2.126 1.00 87.31 75 VAL A N 1
ATOM 530 C CA . VAL A 1 75 ? 11.042 -3.175 2.313 1.00 87.31 75 VAL A CA 1
ATOM 531 C C . VAL A 1 75 ? 10.868 -2.250 1.115 1.00 87.31 75 VAL A C 1
ATOM 533 O O . VAL A 1 75 ? 11.144 -2.648 -0.016 1.00 87.31 75 VAL A O 1
ATOM 536 N N . CYS A 1 76 ? 10.444 -1.022 1.373 1.00 89.50 76 CYS A N 1
ATOM 537 C CA . CYS A 1 76 ? 10.310 0.027 0.368 1.00 89.50 76 CYS A CA 1
ATOM 538 C C . CYS A 1 76 ? 11.156 1.245 0.760 1.00 89.50 76 CYS A C 1
ATOM 540 O O . CYS A 1 76 ? 11.852 1.217 1.771 1.00 89.50 76 CYS A O 1
ATOM 542 N N . ASP A 1 77 ? 11.135 2.293 -0.058 1.00 87.62 77 ASP A N 1
ATOM 543 C CA . ASP A 1 77 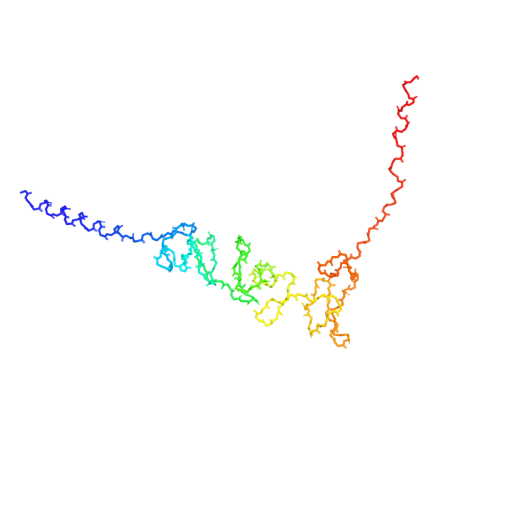? 11.889 3.524 0.175 1.00 87.62 77 ASP A CA 1
ATOM 544 C C . ASP A 1 77 ? 10.941 4.730 0.142 1.00 87.62 77 ASP A C 1
ATOM 546 O O . ASP A 1 77 ? 10.467 5.138 -0.924 1.00 87.62 77 ASP A O 1
ATOM 550 N N . THR A 1 78 ? 10.648 5.310 1.310 1.00 82.75 78 THR A N 1
ATOM 551 C CA . THR A 1 78 ? 9.771 6.491 1.410 1.00 82.75 78 THR A CA 1
ATOM 552 C C . THR A 1 78 ? 10.403 7.752 0.821 1.00 82.75 78 THR A C 1
ATOM 554 O O . THR A 1 78 ? 9.688 8.716 0.539 1.00 82.75 78 THR A O 1
ATOM 557 N N . ALA A 1 79 ? 11.722 7.764 0.582 1.00 80.38 79 ALA A N 1
ATOM 558 C CA . ALA A 1 79 ? 12.396 8.874 -0.084 1.00 80.38 79 ALA A CA 1
ATOM 559 C C . ALA A 1 79 ? 12.089 8.928 -1.589 1.00 80.38 79 ALA A C 1
ATOM 561 O O . ALA A 1 79 ? 12.373 9.940 -2.238 1.00 80.38 79 ALA A O 1
ATOM 562 N N . GLN A 1 80 ? 11.496 7.873 -2.159 1.00 75.94 80 GLN A N 1
ATOM 563 C CA . GLN A 1 80 ? 11.055 7.872 -3.549 1.00 75.94 80 GLN A CA 1
ATOM 564 C C . GLN A 1 80 ? 9.587 8.273 -3.661 1.00 75.94 80 GLN A C 1
ATOM 566 O O . GLN A 1 80 ? 8.710 7.750 -2.983 1.00 75.94 80 GLN A O 1
ATOM 571 N N . THR A 1 81 ? 9.302 9.171 -4.601 1.00 63.84 81 THR A N 1
ATOM 572 C CA . THR A 1 81 ? 7.957 9.686 -4.904 1.00 63.84 81 THR A CA 1
ATOM 573 C C . THR A 1 81 ? 7.009 8.654 -5.524 1.00 63.84 81 THR A C 1
ATOM 575 O O . THR A 1 81 ? 5.892 9.002 -5.902 1.00 63.84 81 THR A O 1
ATOM 578 N N . ALA A 1 82 ? 7.418 7.390 -5.643 1.00 61.38 82 ALA A N 1
ATOM 579 C CA . ALA A 1 82 ? 6.605 6.340 -6.231 1.00 61.38 82 ALA A CA 1
ATOM 580 C C . ALA A 1 82 ? 5.739 5.667 -5.158 1.00 61.38 82 ALA A C 1
ATOM 582 O O . ALA A 1 82 ? 6.199 4.795 -4.419 1.00 61.38 82 ALA A O 1
ATOM 583 N N . SER A 1 83 ? 4.456 6.031 -5.126 1.00 64.56 83 SER A N 1
ATOM 584 C CA . SER A 1 83 ? 3.402 5.270 -4.438 1.00 64.56 83 SER A CA 1
ATOM 585 C C . SER A 1 83 ? 3.253 3.842 -4.993 1.00 64.56 83 SER A C 1
ATOM 587 O O . SER A 1 83 ? 2.696 2.981 -4.322 1.00 64.56 83 SER A O 1
ATOM 589 N N . ASP A 1 84 ? 3.808 3.578 -6.181 1.00 76.81 84 ASP A N 1
ATOM 590 C CA . ASP A 1 84 ? 3.679 2.319 -6.924 1.00 76.81 84 ASP A CA 1
ATOM 591 C C . ASP A 1 84 ? 4.759 1.276 -6.587 1.00 76.81 84 ASP A C 1
ATOM 593 O O . ASP A 1 84 ? 4.880 0.267 -7.278 1.00 76.81 84 ASP A O 1
ATOM 597 N N . GLN A 1 85 ? 5.575 1.501 -5.550 1.00 88.19 85 GLN A N 1
ATOM 598 C CA . GLN A 1 85 ? 6.597 0.537 -5.112 1.00 88.19 85 GLN A CA 1
ATOM 599 C C . GLN A 1 85 ? 6.000 -0.789 -4.639 1.00 88.19 85 GLN A C 1
ATOM 601 O O . GLN A 1 85 ? 6.629 -1.843 -4.754 1.00 88.19 85 GLN A O 1
ATOM 606 N N . CYS A 1 86 ? 4.794 -0.730 -4.089 1.00 89.62 86 CYS A N 1
ATOM 607 C CA . CYS A 1 86 ? 4.147 -1.855 -3.446 1.00 89.62 86 CYS A CA 1
ATOM 608 C C . CYS A 1 86 ? 3.256 -2.599 -4.443 1.00 89.62 86 CYS A C 1
ATOM 610 O O . CYS A 1 86 ? 2.431 -1.991 -5.121 1.00 89.62 86 CYS A O 1
ATOM 612 N N . ALA A 1 87 ? 3.412 -3.924 -4.526 1.00 89.12 87 ALA A N 1
ATOM 613 C CA . ALA A 1 87 ? 2.710 -4.737 -5.523 1.00 89.12 87 ALA A CA 1
ATOM 614 C C . ALA A 1 87 ? 1.196 -4.874 -5.274 1.00 89.12 87 ALA A C 1
ATOM 616 O O . ALA A 1 87 ? 0.447 -5.259 -6.170 1.00 89.12 87 ALA A O 1
ATOM 617 N N . VAL A 1 88 ? 0.734 -4.603 -4.050 1.00 89.25 88 VAL A N 1
ATOM 618 C CA . VAL A 1 88 ? -0.667 -4.799 -3.657 1.00 89.25 88 VAL A CA 1
ATOM 619 C C . VAL A 1 88 ? -1.459 -3.521 -3.895 1.00 89.25 88 VAL A C 1
ATOM 621 O O . VAL A 1 88 ? -1.067 -2.444 -3.444 1.00 89.25 88 VAL A O 1
ATOM 624 N N . ALA A 1 89 ? -2.606 -3.638 -4.561 1.00 88.88 89 ALA A N 1
ATOM 625 C CA . ALA A 1 89 ? -3.547 -2.531 -4.679 1.00 88.88 89 ALA A CA 1
ATOM 626 C C . ALA A 1 89 ? -3.923 -1.986 -3.292 1.00 88.88 89 ALA A C 1
ATOM 628 O O . ALA A 1 89 ? -4.084 -2.739 -2.336 1.00 88.88 89 ALA A O 1
ATOM 629 N N . ASP A 1 90 ? -4.027 -0.664 -3.178 1.00 90.06 90 ASP A N 1
ATOM 630 C CA . ASP A 1 90 ? -4.337 0.022 -1.918 1.00 90.06 90 ASP A CA 1
ATOM 631 C C . ASP A 1 90 ? -3.338 -0.199 -0.775 1.00 90.06 90 ASP A C 1
ATOM 633 O O . ASP A 1 90 ? -3.643 0.050 0.395 1.00 90.06 90 ASP A O 1
ATOM 637 N N . SER A 1 91 ? -2.106 -0.561 -1.127 1.00 91.00 91 SER A N 1
ATOM 638 C CA . SER A 1 91 ? -0.945 -0.413 -0.256 1.00 91.00 91 SER A CA 1
ATOM 639 C C . SER A 1 91 ? -0.159 0.860 -0.576 1.00 91.00 91 SER A C 1
ATOM 641 O O . SER A 1 91 ? -0.290 1.446 -1.651 1.00 91.00 91 SER A O 1
ATOM 643 N N . GLU A 1 92 ? 0.613 1.328 0.397 1.00 89.62 92 GLU A N 1
ATOM 644 C CA . GLU A 1 92 ? 1.516 2.464 0.279 1.00 89.62 92 GLU A CA 1
ATOM 645 C C . GLU A 1 92 ? 2.795 2.206 1.079 1.00 89.62 92 GLU A C 1
ATOM 647 O O . GLU A 1 92 ? 2.797 1.483 2.081 1.00 89.62 92 GLU A O 1
ATOM 652 N N . CYS A 1 93 ? 3.893 2.808 0.633 1.00 90.69 93 CYS A N 1
ATOM 653 C CA . CYS A 1 93 ? 5.141 2.780 1.378 1.00 90.69 93 CYS A CA 1
ATOM 654 C C . CYS A 1 93 ? 5.047 3.742 2.566 1.00 90.69 93 CYS A C 1
ATOM 656 O O . CYS A 1 93 ? 4.805 4.937 2.381 1.00 90.69 93 CYS A O 1
ATOM 658 N N . ARG A 1 94 ? 5.233 3.233 3.786 1.00 89.81 94 ARG A N 1
ATOM 659 C CA . ARG A 1 94 ? 5.199 4.032 5.014 1.00 89.81 94 ARG A CA 1
ATOM 660 C C . ARG A 1 94 ? 6.276 3.558 5.981 1.00 89.81 94 ARG A C 1
ATOM 662 O O . ARG A 1 94 ? 6.537 2.363 6.090 1.00 89.81 94 ARG A O 1
ATOM 669 N N . THR A 1 95 ? 6.856 4.492 6.725 1.00 90.19 95 THR A N 1
ATOM 670 C CA . THR A 1 95 ? 7.731 4.157 7.847 1.00 90.19 95 THR A CA 1
ATOM 671 C C . THR A 1 95 ? 6.899 3.601 8.999 1.00 90.19 95 THR A C 1
ATOM 673 O O . THR A 1 95 ? 6.044 4.296 9.551 1.00 90.19 95 THR A O 1
ATOM 676 N N . ASP A 1 96 ? 7.173 2.358 9.378 1.00 87.12 96 ASP A N 1
ATOM 677 C CA . ASP A 1 96 ? 6.616 1.704 10.555 1.00 87.12 96 ASP A CA 1
ATOM 678 C C . ASP A 1 96 ? 7.737 1.105 11.405 1.00 87.12 96 ASP A C 1
ATOM 680 O O . ASP A 1 96 ? 8.663 0.460 10.904 1.00 87.12 96 ASP A O 1
ATOM 684 N N . SER A 1 97 ? 7.681 1.371 12.711 1.00 87.69 97 SER A N 1
ATOM 685 C CA . SER A 1 97 ? 8.669 0.902 13.691 1.00 87.69 97 SER A CA 1
ATOM 686 C C . SER A 1 97 ? 10.139 1.187 13.322 1.00 87.69 97 SER A C 1
ATOM 688 O O . SER A 1 97 ? 11.040 0.438 13.693 1.00 87.69 97 SER A O 1
ATOM 690 N N . GLY A 1 98 ? 10.396 2.288 12.605 1.00 88.25 98 GLY A N 1
ATOM 691 C CA . GLY A 1 98 ? 11.742 2.705 12.189 1.00 88.25 98 GLY A CA 1
ATOM 692 C C . GLY A 1 98 ? 12.246 2.083 10.880 1.00 88.25 98 GLY A C 1
ATOM 693 O O . GLY A 1 98 ? 13.417 2.255 10.551 1.00 88.25 98 GLY A O 1
ATOM 694 N N . SER A 1 99 ? 11.388 1.380 10.137 1.00 89.25 99 SER A N 1
ATOM 695 C CA . SER A 1 99 ? 11.702 0.822 8.817 1.00 89.25 99 SER A CA 1
ATOM 696 C C . SER A 1 99 ? 10.634 1.179 7.790 1.00 89.25 99 SER A C 1
ATOM 698 O O . SER A 1 99 ? 9.450 1.215 8.119 1.00 89.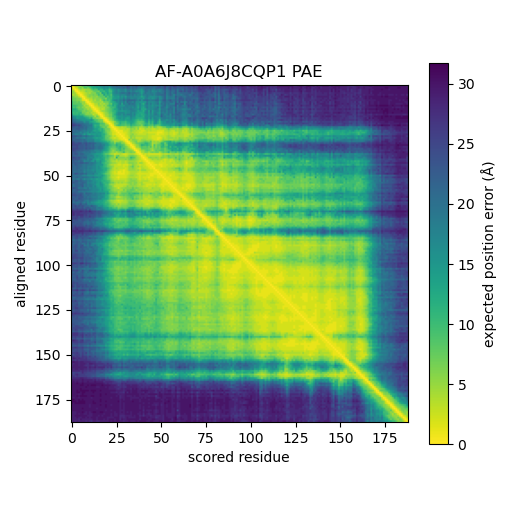25 99 SER A O 1
ATOM 700 N N . ASP A 1 100 ? 11.043 1.410 6.547 1.00 91.06 100 ASP A N 1
ATOM 701 C CA . ASP A 1 100 ? 10.125 1.693 5.447 1.00 91.06 100 ASP A CA 1
ATOM 702 C C . ASP A 1 100 ? 9.562 0.392 4.879 1.00 91.06 100 ASP A C 1
ATOM 704 O O . ASP A 1 100 ? 10.302 -0.487 4.422 1.00 91.06 100 ASP A O 1
ATOM 708 N N . LYS A 1 101 ? 8.236 0.260 4.940 1.00 91.06 101 LYS A N 1
ATOM 709 C CA . LYS A 1 101 ? 7.522 -0.956 4.559 1.00 91.06 101 LYS A CA 1
ATOM 710 C C . LYS A 1 101 ? 6.291 -0.663 3.719 1.00 91.06 101 LYS A C 1
ATOM 712 O O . LYS A 1 101 ? 5.600 0.338 3.906 1.00 91.06 101 LYS A O 1
ATOM 717 N N . CYS A 1 102 ? 5.991 -1.590 2.821 1.00 91.25 102 CYS A N 1
ATOM 718 C CA . CYS A 1 102 ? 4.730 -1.624 2.100 1.00 91.25 102 CYS A CA 1
ATOM 719 C C . CYS A 1 102 ? 3.608 -2.099 3.025 1.00 91.25 102 CYS A C 1
ATOM 721 O O . CYS A 1 102 ? 3.518 -3.284 3.350 1.00 91.25 102 CYS A O 1
ATOM 723 N N . LEU A 1 103 ? 2.745 -1.167 3.425 1.00 90.12 103 LEU A N 1
ATOM 724 C CA . LEU A 1 103 ? 1.607 -1.407 4.309 1.00 90.12 103 LEU A CA 1
ATOM 725 C C . LEU A 1 103 ? 0.309 -1.036 3.602 1.00 90.12 103 LEU A C 1
ATOM 727 O O . LEU A 1 103 ? 0.304 -0.210 2.694 1.00 90.12 103 LEU A O 1
ATOM 731 N N . CYS A 1 104 ? -0.820 -1.591 4.036 1.00 91.62 104 CYS A N 1
ATOM 732 C CA . CYS A 1 104 ? -2.108 -1.101 3.557 1.00 91.62 104 CYS A CA 1
ATOM 733 C C . CYS A 1 104 ? -2.278 0.393 3.877 1.00 91.62 104 CYS A C 1
ATOM 735 O O . CYS A 1 104 ? -1.848 0.885 4.935 1.00 91.62 104 CYS A O 1
ATOM 737 N N . LYS A 1 105 ? -2.919 1.126 2.958 1.00 90.94 105 LYS A N 1
ATOM 738 C CA . LYS A 1 105 ? -3.345 2.513 3.186 1.00 90.94 105 LYS A CA 1
ATOM 739 C C . LYS A 1 105 ? -4.123 2.601 4.495 1.00 90.94 105 LYS A C 1
ATOM 741 O O . LYS A 1 105 ? -4.780 1.646 4.896 1.00 90.94 105 LYS A O 1
ATOM 746 N N . ALA A 1 106 ? -4.114 3.765 5.140 1.00 88.06 106 ALA A N 1
ATOM 747 C CA . ALA A 1 106 ? -4.786 3.952 6.431 1.00 88.06 106 ALA A CA 1
ATOM 748 C C . ALA A 1 106 ? -6.283 3.568 6.421 1.00 88.06 106 ALA A C 1
ATOM 750 O O . ALA A 1 106 ? -6.823 3.166 7.446 1.00 88.06 106 ALA A O 1
ATOM 751 N N . THR A 1 107 ? -6.944 3.647 5.263 1.00 89.75 107 THR A N 1
ATOM 752 C CA . THR A 1 107 ? -8.351 3.265 5.055 1.00 89.75 107 THR A CA 1
ATOM 753 C C . THR A 1 107 ? -8.577 1.767 4.839 1.00 89.75 107 THR A C 1
ATOM 755 O O . THR A 1 107 ? -9.723 1.343 4.727 1.00 89.75 107 THR A O 1
ATOM 758 N N . HIS A 1 108 ? -7.513 0.969 4.778 1.00 93.38 108 HIS A N 1
ATOM 759 C CA . HIS A 1 108 ? -7.547 -0.464 4.515 1.00 93.38 108 HIS A CA 1
ATOM 760 C C . HIS A 1 108 ? -6.878 -1.246 5.658 1.00 93.38 108 HIS A C 1
ATOM 762 O O . HIS A 1 108 ? -6.059 -0.717 6.418 1.00 93.38 108 HIS A O 1
ATOM 768 N N . TYR A 1 109 ? -7.263 -2.507 5.805 1.00 92.56 109 TYR A N 1
ATOM 769 C CA . TYR A 1 109 ? -6.662 -3.478 6.708 1.00 92.56 109 TYR A CA 1
ATOM 770 C C . TYR A 1 109 ? -6.123 -4.662 5.909 1.00 92.56 109 TYR A C 1
ATOM 772 O O . TYR A 1 109 ? -6.506 -4.890 4.760 1.00 92.56 109 TYR A O 1
ATOM 780 N N . THR A 1 110 ? -5.210 -5.399 6.527 1.00 92.00 110 THR A N 1
ATOM 781 C CA . THR A 1 110 ? -4.603 -6.581 5.925 1.00 92.00 110 THR A CA 1
ATOM 782 C C . THR A 1 110 ? -5.546 -7.772 6.041 1.00 92.00 110 THR A C 1
ATOM 784 O O . THR A 1 110 ? -5.844 -8.207 7.151 1.00 92.00 110 THR A O 1
ATOM 787 N N . ASP A 1 111 ? -5.964 -8.322 4.905 1.00 91.50 111 ASP A N 1
ATOM 788 C CA . ASP A 1 111 ? -6.751 -9.553 4.824 1.00 91.50 111 ASP A CA 1
ATOM 789 C C . ASP A 1 111 ? -6.018 -10.564 3.933 1.00 91.50 111 ASP A C 1
ATOM 791 O O . ASP A 1 111 ? -6.027 -10.487 2.699 1.00 91.50 111 ASP A O 1
ATOM 795 N N . GLY A 1 112 ? -5.279 -11.477 4.565 1.00 89.44 112 GLY A N 1
ATOM 796 C CA . GLY A 1 112 ? -4.399 -12.407 3.862 1.00 89.44 112 GLY A CA 1
ATOM 797 C C . GLY A 1 112 ? -3.301 -11.681 3.077 1.00 89.44 112 GLY A C 1
ATOM 798 O O . GLY A 1 112 ? -2.397 -11.107 3.673 1.00 89.44 112 GLY A O 1
ATOM 799 N N . ALA A 1 113 ? -3.366 -11.742 1.743 1.00 88.19 113 ALA A N 1
ATOM 800 C CA . ALA A 1 113 ? -2.408 -11.108 0.828 1.00 88.19 113 ALA A CA 1
ATOM 801 C C . ALA A 1 113 ? -2.924 -9.793 0.206 1.00 88.19 113 ALA A C 1
ATOM 803 O O . ALA A 1 113 ? -2.270 -9.231 -0.674 1.00 88.19 113 ALA A O 1
ATOM 804 N N . ALA A 1 114 ? -4.103 -9.326 0.624 1.00 90.56 114 ALA A N 1
ATOM 805 C CA . ALA A 1 114 ? -4.777 -8.161 0.065 1.00 90.56 114 ALA A CA 1
ATOM 806 C C . ALA A 1 114 ? -4.988 -7.062 1.115 1.00 90.56 114 ALA A C 1
ATOM 808 O O . ALA A 1 114 ? -5.002 -7.312 2.322 1.00 90.56 114 ALA A O 1
ATOM 809 N N . CYS A 1 115 ? -5.178 -5.838 0.626 1.00 93.31 115 CYS A N 1
ATOM 810 C CA . CYS A 1 115 ? -5.640 -4.713 1.424 1.00 93.31 115 CYS A CA 1
ATOM 811 C C . CYS A 1 115 ? -7.143 -4.539 1.211 1.00 93.31 115 CYS A C 1
ATOM 813 O O . CYS A 1 115 ? -7.583 -4.187 0.119 1.00 93.31 115 CYS A O 1
ATOM 815 N N . THR A 1 116 ? -7.927 -4.780 2.256 1.00 93.94 116 THR A N 1
ATOM 816 C CA . THR A 1 116 ? -9.392 -4.685 2.226 1.00 93.94 116 THR A CA 1
ATOM 817 C C . THR A 1 116 ? -9.840 -3.413 2.936 1.00 93.94 116 THR A C 1
ATOM 819 O O . THR A 1 116 ? -9.226 -2.998 3.914 1.00 93.94 116 THR A O 1
ATOM 822 N N . ILE A 1 117 ? -10.895 -2.755 2.449 1.00 94.19 117 ILE A N 1
ATOM 823 C CA . ILE A 1 117 ? -11.421 -1.524 3.060 1.00 94.19 117 ILE A CA 1
ATOM 824 C C . ILE A 1 117 ? -11.802 -1.786 4.521 1.00 94.19 117 ILE A C 1
ATOM 826 O O . ILE A 1 117 ? -12.509 -2.747 4.822 1.00 94.19 117 ILE A O 1
ATOM 830 N N . ARG A 1 118 ? -11.366 -0.902 5.422 1.00 94.25 118 ARG A N 1
ATOM 831 C CA . ARG A 1 118 ? -11.732 -0.949 6.839 1.00 94.25 118 ARG A CA 1
ATOM 832 C C . ARG A 1 118 ? -13.235 -0.834 7.041 1.00 94.25 118 ARG A C 1
ATOM 834 O O . ARG A 1 118 ? -13.923 -0.071 6.367 1.00 94.25 118 ARG A O 1
ATOM 841 N N . LYS A 1 119 ? -13.729 -1.580 8.018 1.00 94.06 119 LYS A N 1
ATOM 842 C CA . LYS A 1 119 ? -15.148 -1.701 8.330 1.00 94.06 119 LYS A CA 1
ATOM 843 C C . LYS A 1 119 ? -15.617 -0.524 9.181 1.00 94.06 119 LYS A C 1
ATOM 845 O O . LYS A 1 119 ? -14.986 -0.170 10.179 1.00 94.06 119 LYS A O 1
ATOM 850 N N . ASN A 1 120 ? -16.718 0.092 8.760 1.00 92.19 120 ASN A N 1
ATOM 851 C CA . ASN A 1 120 ? -17.362 1.170 9.508 1.00 92.19 120 ASN A CA 1
ATOM 852 C C . ASN A 1 120 ? -17.903 0.655 10.852 1.00 92.19 120 ASN A C 1
ATOM 854 O O . ASN A 1 120 ? -18.068 -0.557 11.014 1.00 92.19 120 ASN A O 1
ATOM 858 N N . PRO A 1 121 ? -18.231 1.561 11.786 1.00 92.06 121 PRO A N 1
ATOM 859 C CA . PRO A 1 121 ? -18.955 1.196 12.998 1.00 92.06 121 PRO A CA 1
ATOM 860 C C . PRO A 1 121 ? -20.238 0.418 12.682 1.00 92.06 121 PRO A C 1
ATOM 862 O O . PRO A 1 121 ? -20.800 0.564 11.593 1.00 92.06 121 PRO A O 1
ATOM 865 N N . ASP A 1 122 ? -20.649 -0.451 13.604 1.00 91.50 122 ASP A N 1
ATOM 866 C CA . ASP A 1 122 ? -21.784 -1.379 13.492 1.00 91.50 122 ASP A CA 1
ATOM 867 C C . ASP A 1 122 ? -21.669 -2.487 12.425 1.00 91.50 122 ASP A C 1
ATOM 869 O O . ASP A 1 122 ? -22.539 -3.367 12.344 1.00 91.50 122 ASP A O 1
ATOM 873 N N . ILE A 1 123 ? -20.601 -2.497 11.620 1.00 94.12 123 ILE A N 1
ATOM 874 C CA . ILE A 1 123 ? -20.341 -3.553 10.636 1.00 94.12 123 ILE A CA 1
ATOM 875 C C . ILE A 1 123 ? -19.666 -4.747 11.313 1.00 94.12 123 ILE A C 1
ATOM 877 O O . ILE A 1 123 ? -18.760 -4.587 12.128 1.00 94.12 123 ILE A O 1
ATOM 881 N N . ALA A 1 124 ? -20.100 -5.953 10.939 1.00 95.38 124 ALA A N 1
ATOM 882 C CA . ALA A 1 124 ? -19.588 -7.201 11.492 1.00 95.38 124 ALA A CA 1
ATOM 883 C C . ALA A 1 124 ? -18.098 -7.418 11.180 1.00 95.38 124 ALA A C 1
ATOM 885 O O . ALA A 1 124 ? -17.660 -7.316 10.026 1.00 95.38 124 ALA A O 1
ATOM 886 N N . CYS A 1 125 ? -17.331 -7.783 12.198 1.00 96.44 125 CYS A N 1
ATOM 887 C CA . CYS A 1 125 ? -15.890 -7.993 12.144 1.00 96.44 125 CYS A CA 1
ATOM 888 C C . CYS A 1 125 ? -15.506 -9.311 12.824 1.00 96.44 125 CYS A C 1
ATOM 890 O O . CYS A 1 125 ? -16.272 -9.865 13.606 1.00 96.44 125 CYS A O 1
ATOM 892 N N . SER A 1 126 ? -14.336 -9.841 12.472 1.00 95.19 126 SER A N 1
ATOM 893 C CA . SER A 1 126 ? -13.845 -11.126 12.997 1.00 95.19 126 SER A CA 1
ATOM 894 C C . SER A 1 126 ? -12.554 -11.009 13.794 1.00 95.19 126 SER A C 1
ATOM 896 O O . SER A 1 126 ? -12.221 -11.908 14.566 1.00 95.19 126 SER A O 1
ATOM 898 N N . ALA A 1 127 ? -11.814 -9.923 13.600 1.00 93.62 127 ALA A N 1
ATOM 899 C CA . ALA A 1 127 ? -10.515 -9.725 14.204 1.00 93.62 127 ALA A CA 1
ATOM 900 C C . ALA A 1 127 ? -10.243 -8.252 14.498 1.00 93.62 127 ALA A C 1
ATOM 902 O O . ALA A 1 127 ? -10.819 -7.333 13.908 1.00 93.62 127 ALA A O 1
ATOM 903 N N . THR A 1 128 ? -9.301 -8.059 15.415 1.00 92.25 128 THR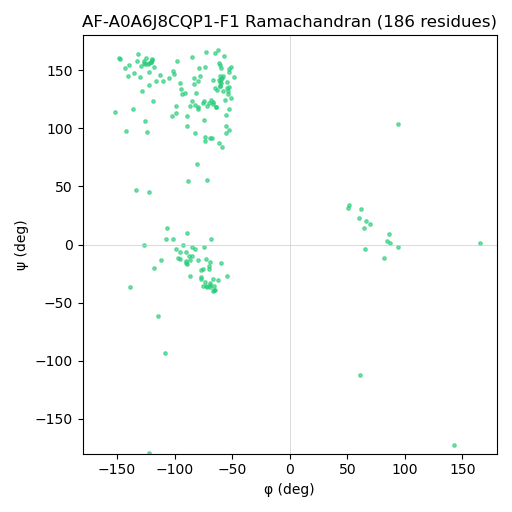 A N 1
ATOM 904 C CA . THR A 1 128 ? -8.755 -6.756 15.768 1.00 92.25 128 THR A CA 1
ATOM 905 C C . THR A 1 128 ? -8.123 -6.082 14.547 1.00 92.25 128 THR A C 1
ATOM 907 O O . THR A 1 128 ? -7.423 -6.725 13.763 1.00 92.25 128 THR A O 1
ATOM 910 N N . GLY A 1 129 ? -8.333 -4.776 14.391 1.00 91.88 129 GLY A N 1
ATOM 911 C CA . GLY A 1 129 ? -7.726 -3.967 13.338 1.00 91.88 129 GLY A CA 1
ATOM 912 C C . GLY A 1 129 ? -8.450 -3.986 11.988 1.00 91.88 129 GLY A C 1
ATOM 913 O O . GLY A 1 129 ? -7.979 -3.315 11.069 1.00 91.88 129 GLY A O 1
ATOM 914 N N . GLU A 1 130 ? -9.591 -4.673 11.858 1.00 95.75 130 GLU A N 1
ATOM 915 C CA . GLU A 1 130 ? -10.448 -4.632 10.657 1.00 95.75 130 GLU A CA 1
ATOM 916 C C . GLU A 1 130 ? -11.259 -3.329 10.542 1.00 95.75 130 GLU A C 1
ATOM 918 O O . GLU A 1 130 ? -11.718 -2.960 9.459 1.00 95.75 130 GLU A O 1
ATOM 923 N N . CYS A 1 131 ? -11.452 -2.626 11.656 1.00 95.31 131 CYS A N 1
ATOM 924 C CA . CYS A 1 131 ? -12.327 -1.463 11.751 1.00 95.31 131 CYS A CA 1
ATOM 925 C C . CYS A 1 131 ? -11.633 -0.161 11.325 1.00 95.31 131 CYS A C 1
ATOM 927 O O . CYS A 1 131 ? -10.403 -0.081 11.240 1.00 95.31 131 CYS A O 1
ATOM 929 N N . VAL A 1 132 ? -12.419 0.875 11.015 1.00 93.94 132 VAL A N 1
ATOM 930 C CA . VAL A 1 132 ? -11.908 2.221 10.690 1.00 93.94 132 VAL A CA 1
ATOM 931 C C . VAL A 1 132 ? -11.049 2.794 11.820 1.00 93.94 132 VAL A C 1
ATOM 933 O O . VAL A 1 132 ? -11.089 2.339 12.959 1.00 93.94 132 VAL A O 1
ATOM 936 N N . THR A 1 133 ? -10.248 3.817 11.515 1.00 90.50 133 THR A N 1
ATOM 937 C CA . THR A 1 133 ? -9.426 4.490 12.527 1.00 90.50 133 THR A CA 1
ATOM 938 C C . THR A 1 133 ? -10.281 4.936 13.718 1.00 90.50 133 THR A C 1
ATOM 940 O O . THR A 1 133 ? -11.350 5.518 13.539 1.00 90.50 133 THR A O 1
ATOM 943 N N . ASN A 1 134 ? -9.775 4.690 14.929 1.00 91.62 134 ASN A N 1
ATOM 944 C CA . ASN A 1 134 ? -10.464 4.931 16.202 1.00 91.62 134 ASN A CA 1
ATOM 945 C C . ASN A 1 134 ? -11.705 4.059 16.452 1.00 91.62 134 ASN A C 1
ATOM 947 O O . ASN A 1 134 ? -12.527 4.412 17.295 1.00 91.62 134 ASN A O 1
ATOM 951 N N . ALA A 1 135 ? -11.826 2.933 15.758 1.00 94.44 135 ALA A N 1
ATOM 952 C CA . ALA A 1 135 ? -12.752 1.858 16.075 1.00 94.44 135 ALA A CA 1
ATOM 953 C C . ALA A 1 135 ? -11.984 0.553 16.283 1.00 94.44 135 ALA A C 1
ATOM 955 O O . ALA A 1 135 ? -10.890 0.386 15.737 1.00 94.44 135 ALA A O 1
ATOM 956 N N . GLU A 1 136 ? -12.573 -0.374 17.026 1.00 95.31 136 GLU A N 1
ATOM 957 C CA . GLU A 1 136 ? -12.051 -1.722 17.193 1.00 95.31 136 GLU A CA 1
ATOM 958 C C . GLU A 1 136 ? -13.177 -2.757 17.174 1.00 95.31 136 GLU A C 1
ATOM 960 O O . GLU A 1 136 ? -14.332 -2.444 17.452 1.00 95.31 136 GLU A O 1
ATOM 965 N N . CYS A 1 137 ? -12.842 -3.985 16.794 1.00 96.50 137 CYS A N 1
ATOM 966 C CA . CYS A 1 137 ? -13.770 -5.099 16.784 1.00 96.50 137 CYS A CA 1
ATOM 967 C C . CYS A 1 137 ? -14.041 -5.601 18.208 1.00 96.50 137 CYS A C 1
ATOM 969 O O . CYS A 1 137 ? -13.107 -6.016 18.900 1.00 96.50 137 CYS A O 1
ATOM 971 N N . ASP A 1 138 ? -15.310 -5.633 18.622 1.00 94.88 138 ASP A N 1
ATOM 972 C CA . ASP A 1 138 ? -15.740 -6.233 19.891 1.00 94.88 138 ASP A CA 1
ATOM 973 C C . ASP A 1 138 ? -15.852 -7.764 19.771 1.00 94.88 138 ASP A C 1
ATOM 975 O O . ASP A 1 138 ? -16.938 -8.354 19.731 1.00 94.88 138 ASP A O 1
ATOM 979 N N . VAL A 1 139 ? -14.692 -8.413 19.640 1.00 90.38 139 VAL A N 1
ATOM 980 C CA . VAL A 1 139 ? -14.583 -9.866 19.454 1.00 90.38 139 VAL A CA 1
ATOM 981 C C . VAL A 1 139 ? -15.108 -10.597 20.691 1.00 90.38 139 VAL A C 1
ATOM 983 O O . VAL A 1 139 ? -14.532 -10.501 21.777 1.00 90.38 139 VAL A O 1
ATOM 986 N N . GLY A 1 140 ? -16.164 -11.395 20.516 1.00 86.81 140 GLY A N 1
ATOM 987 C CA . GLY A 1 140 ? -16.791 -12.162 21.597 1.00 86.81 140 GLY A CA 1
ATOM 988 C C . GLY A 1 140 ? -17.865 -11.406 22.386 1.00 86.81 140 GLY A C 1
ATOM 989 O O . GLY A 1 140 ? -18.432 -11.980 23.320 1.00 86.81 140 GLY A O 1
ATOM 990 N N . GLY A 1 141 ? -18.160 -10.159 22.013 1.00 91.88 141 GLY A N 1
ATOM 991 C CA . GLY A 1 141 ? -19.318 -9.405 22.482 1.00 91.88 141 GLY A CA 1
ATOM 992 C C . GLY A 1 141 ? -20.355 -9.256 21.371 1.00 91.88 141 GLY A C 1
ATOM 993 O O . GLY A 1 141 ? -21.210 -10.129 21.199 1.00 91.88 141 GLY A O 1
ATOM 994 N N . THR A 1 142 ? -20.302 -8.151 20.628 1.00 91.94 142 THR A N 1
ATOM 995 C CA . THR A 1 142 ? -21.208 -7.872 19.502 1.00 91.94 142 THR A CA 1
ATOM 996 C C . THR A 1 142 ? -20.704 -8.390 18.152 1.00 91.94 142 THR A C 1
ATOM 998 O O . THR A 1 142 ? -21.500 -8.451 17.210 1.00 91.94 142 THR A O 1
ATOM 1001 N N . ASP A 1 143 ? -19.419 -8.762 18.051 1.00 94.88 143 ASP A N 1
ATOM 1002 C CA . ASP A 1 143 ? -18.708 -9.091 16.803 1.00 94.88 143 ASP A CA 1
ATOM 1003 C C . ASP A 1 143 ? -18.864 -7.990 15.737 1.00 94.88 143 ASP A C 1
ATOM 1005 O O . ASP A 1 143 ? -18.963 -8.241 14.530 1.00 94.88 143 ASP A O 1
ATOM 1009 N N . LYS A 1 144 ? -18.928 -6.737 16.195 1.00 95.25 144 LYS A N 1
ATOM 1010 C CA . LYS A 1 144 ? -19.049 -5.540 15.365 1.00 95.25 144 LYS A CA 1
ATOM 1011 C C . LYS A 1 144 ? -17.963 -4.534 15.700 1.00 95.25 144 LYS A C 1
ATOM 1013 O O . LYS A 1 144 ? -17.375 -4.546 16.778 1.00 95.25 144 LYS A O 1
ATOM 1018 N N . CYS A 1 145 ? -17.705 -3.658 14.739 1.00 95.62 145 CYS A N 1
ATOM 1019 C CA . CYS A 1 145 ? -16.832 -2.518 14.941 1.00 95.62 145 CYS A CA 1
ATOM 1020 C C . CYS A 1 145 ? -17.495 -1.492 15.860 1.00 95.62 145 CYS A C 1
ATOM 1022 O O . CYS A 1 145 ? -18.545 -0.946 15.523 1.00 95.62 145 CYS A O 1
ATOM 1024 N N . GLU A 1 146 ? -16.839 -1.180 16.971 1.00 94.50 146 GLU A N 1
ATOM 1025 C CA . GLU A 1 146 ? -17.275 -0.174 17.933 1.00 94.50 146 GLU A CA 1
ATOM 1026 C C . GLU A 1 146 ? -16.257 0.965 18.000 1.00 94.50 146 GLU A C 1
ATOM 1028 O O . GLU A 1 146 ? -15.044 0.747 17.945 1.00 94.50 146 GLU A O 1
ATOM 1033 N N . CYS A 1 147 ? -16.732 2.209 18.105 1.00 93.69 147 CYS A N 1
ATOM 1034 C CA . CYS A 1 147 ? -15.832 3.341 18.300 1.00 93.69 147 CYS A CA 1
ATOM 1035 C C . CYS A 1 147 ? -15.116 3.231 19.652 1.00 93.69 147 CYS A C 1
ATOM 1037 O O . CYS A 1 147 ? -15.737 3.013 20.692 1.00 93.69 147 CYS A O 1
ATOM 1039 N N . ASN A 1 148 ? -13.806 3.473 19.645 1.00 93.06 148 ASN A N 1
ATOM 1040 C CA . ASN A 1 148 ? -13.008 3.522 20.862 1.00 93.06 148 ASN A CA 1
ATOM 1041 C C . ASN A 1 148 ? -13.513 4.627 21.801 1.00 93.06 148 ASN A C 1
ATOM 1043 O O . ASN A 1 148 ? -14.057 5.649 21.370 1.00 93.06 148 ASN A O 1
ATOM 1047 N N . ALA A 1 149 ? -13.266 4.463 23.103 1.00 89.12 149 ALA A N 1
ATOM 1048 C CA . ALA A 1 149 ? -13.678 5.431 24.114 1.00 89.12 149 ALA A CA 1
ATOM 1049 C C . ALA A 1 149 ? -13.233 6.868 23.760 1.00 89.12 149 ALA A C 1
ATOM 1051 O O . ALA A 1 149 ? -12.054 7.134 23.526 1.00 89.12 149 ALA A O 1
ATOM 1052 N N . GLY A 1 150 ? -14.188 7.806 23.744 1.00 85.00 150 GLY A N 1
ATOM 1053 C CA . GLY A 1 150 ? -13.954 9.210 23.376 1.00 85.00 150 GLY A CA 1
ATOM 1054 C C . GLY A 1 150 ? -14.211 9.552 21.902 1.00 85.00 150 GLY A C 1
ATOM 1055 O O . GLY A 1 150 ? -14.131 10.727 21.534 1.00 85.00 150 GLY A O 1
ATOM 1056 N N . TYR A 1 151 ? -14.572 8.568 21.081 1.00 88.94 151 TYR A N 1
ATOM 1057 C CA . TYR A 1 151 ? -15.000 8.747 19.696 1.00 88.94 151 TYR A CA 1
ATOM 1058 C C . TYR A 1 151 ? -16.477 8.383 19.555 1.00 88.94 151 TYR A C 1
ATOM 1060 O O . TYR A 1 151 ? -16.968 7.500 20.251 1.00 88.94 151 TYR A O 1
ATOM 1068 N N . ASN A 1 152 ? -17.190 9.077 18.669 1.00 86.31 152 ASN A N 1
ATOM 1069 C CA . ASN A 1 152 ? -18.584 8.770 18.352 1.00 86.31 152 ASN A CA 1
ATOM 1070 C C . ASN A 1 152 ? -18.747 8.588 16.847 1.00 86.31 152 ASN A C 1
ATOM 1072 O O . ASN A 1 152 ? -17.994 9.162 16.053 1.00 86.31 152 ASN A O 1
ATOM 1076 N N . GLU A 1 153 ? -19.779 7.844 16.467 1.00 84.06 153 GLU A N 1
ATOM 1077 C CA . GLU A 1 153 ? -20.210 7.755 15.082 1.00 84.06 153 GLU A CA 1
ATOM 1078 C C . GLU A 1 153 ? -20.686 9.123 14.604 1.00 84.06 153 GLU A C 1
ATOM 1080 O O . GLU A 1 153 ? -21.632 9.705 15.142 1.00 84.06 153 GLU A O 1
ATO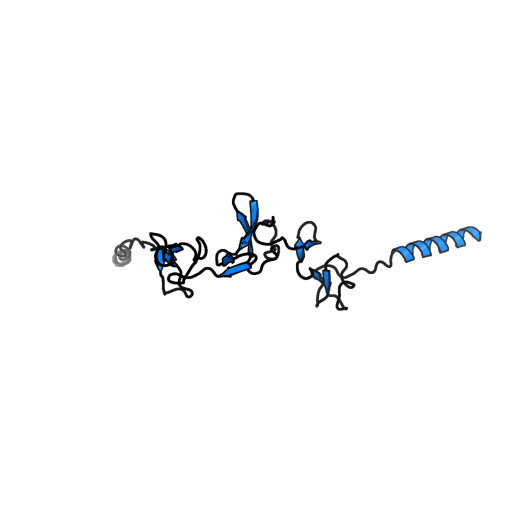M 1085 N N . THR A 1 154 ? -20.020 9.662 13.587 1.00 79.31 154 THR A N 1
ATOM 1086 C CA . THR A 1 154 ? -20.473 10.893 12.942 1.00 79.31 154 THR A CA 1
ATOM 1087 C C . THR A 1 154 ? -21.158 10.560 11.622 1.00 79.31 154 THR A C 1
ATOM 1089 O O . THR A 1 154 ? -20.467 10.187 10.672 1.00 79.31 154 THR A O 1
ATOM 1092 N N . PRO A 1 155 ? -22.488 10.738 11.513 1.00 66.94 155 PRO A N 1
ATOM 1093 C CA . PRO A 1 155 ? -23.232 10.475 10.278 1.00 66.94 155 PRO A CA 1
ATOM 1094 C C . PRO A 1 155 ? -23.009 11.547 9.195 1.00 66.94 155 PRO A C 1
ATOM 1096 O O . PRO A 1 155 ? -23.571 11.465 8.108 1.00 66.94 155 PRO A O 1
ATOM 1099 N N . THR A 1 156 ? -22.226 12.590 9.485 1.00 59.66 156 THR A N 1
ATOM 1100 C CA . THR A 1 156 ? -22.016 13.758 8.614 1.00 59.66 156 THR A CA 1
ATOM 1101 C C . THR A 1 156 ? -20.923 13.569 7.564 1.00 59.66 156 THR A C 1
ATOM 1103 O O . THR A 1 156 ? -20.801 14.394 6.661 1.00 59.66 156 THR A O 1
ATOM 1106 N N . VAL A 1 157 ? -20.147 12.490 7.651 1.00 62.03 157 VAL A N 1
ATOM 1107 C CA . VAL A 1 157 ? -19.162 12.082 6.647 1.00 62.03 157 VAL A CA 1
ATOM 1108 C C . VAL A 1 157 ? -19.590 10.712 6.144 1.00 62.03 157 VAL A C 1
ATOM 1110 O O . VAL A 1 157 ? -19.806 9.807 6.938 1.00 62.03 157 VAL A O 1
ATOM 1113 N N . SER A 1 158 ? -19.782 10.584 4.832 1.00 57.41 158 SER A N 1
ATOM 1114 C CA . SER A 1 158 ? -19.970 9.295 4.169 1.00 57.41 158 SER A CA 1
ATOM 1115 C C . SER A 1 158 ? -18.623 8.894 3.571 1.00 57.41 158 SER A C 1
ATOM 1117 O O . SER A 1 158 ? -18.129 9.634 2.714 1.00 57.41 158 SER A O 1
ATOM 1119 N N . PRO A 1 159 ? -18.027 7.756 3.967 1.00 66.12 159 PRO A N 1
ATOM 1120 C CA . PRO A 1 159 ? -18.538 6.742 4.903 1.00 66.12 159 PRO A CA 1
ATOM 1121 C C . PRO A 1 159 ? -18.513 7.181 6.380 1.00 66.12 159 PRO A C 1
ATOM 1123 O O . PRO A 1 159 ? -17.666 7.988 6.754 1.00 66.12 159 PRO A O 1
ATOM 1126 N N . THR A 1 160 ? -19.415 6.626 7.206 1.00 77.12 160 THR A N 1
ATOM 1127 C CA . THR A 1 160 ? -19.485 6.873 8.660 1.00 77.12 160 THR A CA 1
ATOM 1128 C C . THR A 1 160 ? -18.150 6.543 9.326 1.00 77.12 160 THR A C 1
ATOM 1130 O O . THR A 1 160 ? -17.661 5.421 9.218 1.00 77.12 160 THR A O 1
ATOM 1133 N N . MET A 1 161 ? -17.571 7.511 10.037 1.00 83.88 161 MET A N 1
ATOM 1134 C CA . MET A 1 161 ? -16.291 7.369 10.743 1.00 83.88 161 MET A CA 1
ATOM 1135 C C . MET A 1 161 ? -16.453 7.612 12.247 1.00 83.88 161 MET A C 1
ATOM 1137 O O . MET A 1 161 ? -17.373 8.313 12.678 1.00 83.88 161 MET A O 1
ATOM 1141 N N . CYS A 1 162 ? -15.519 7.073 13.035 1.00 87.25 162 CYS A N 1
ATOM 1142 C CA . CYS A 1 162 ? -15.368 7.399 14.451 1.00 87.25 162 CYS A CA 1
ATOM 1143 C C . CYS A 1 162 ? -14.566 8.693 14.590 1.00 87.25 162 CYS A C 1
ATOM 1145 O O . CYS A 1 162 ? -13.331 8.694 14.558 1.00 87.25 162 CYS A O 1
ATOM 1147 N N . SER A 1 163 ? -15.274 9.813 14.729 1.00 86.25 163 SER A N 1
ATOM 1148 C CA . SER A 1 163 ? -14.645 11.112 14.951 1.00 86.25 163 SER A CA 1
ATOM 1149 C C . SER A 1 163 ? -14.599 11.428 16.437 1.00 86.25 163 SER A C 1
ATOM 1151 O O . SER A 1 163 ? -15.557 11.207 17.183 1.00 86.25 163 SER A O 1
ATOM 1153 N N . GLY A 1 164 ? -13.466 11.983 16.869 1.00 79.25 164 GLY A N 1
ATOM 1154 C CA . GLY A 1 164 ? -13.310 12.460 18.232 1.00 79.25 164 GLY A CA 1
ATOM 1155 C C . GLY A 1 164 ? -14.339 13.547 18.496 1.00 79.25 164 GLY A C 1
ATOM 1156 O O . GLY A 1 164 ? -14.604 14.400 17.641 1.00 79.25 164 GLY A O 1
ATOM 1157 N N . VAL A 1 165 ? -14.922 13.528 19.688 1.00 67.44 165 VAL A N 1
ATOM 1158 C CA . VAL A 1 165 ? -15.763 14.630 20.132 1.00 67.44 165 VAL A CA 1
ATOM 1159 C C . VAL A 1 165 ? -14.831 15.796 20.460 1.00 67.44 165 VAL A C 1
ATOM 1161 O O . VAL A 1 165 ? -14.312 15.924 21.568 1.00 67.44 165 VAL A O 1
ATOM 1164 N N . VAL A 1 166 ? -14.546 16.628 19.450 1.00 58.03 166 VAL A N 1
ATOM 1165 C CA . VAL A 1 166 ? -13.934 17.937 19.670 1.00 58.03 166 VAL A CA 1
ATOM 1166 C C . VAL A 1 166 ? -14.852 18.655 20.641 1.00 58.03 166 VAL A C 1
ATOM 1168 O O . VAL A 1 166 ? -15.919 19.149 20.277 1.00 58.03 166 VAL A O 1
ATOM 1171 N N . LYS A 1 167 ? -14.452 18.688 21.914 1.00 48.38 167 LYS A N 1
ATOM 1172 C CA . LYS A 1 167 ? -14.930 19.704 22.835 1.00 48.38 167 LYS A CA 1
ATOM 1173 C C . LYS A 1 167 ? -14.460 21.010 22.218 1.00 48.38 167 LYS A C 1
ATOM 1175 O O . LYS A 1 167 ? -13.373 21.489 22.526 1.00 48.38 167 LYS A O 1
ATOM 1180 N N . PHE A 1 168 ? -15.266 21.570 21.320 1.00 48.19 168 PHE A N 1
ATOM 1181 C CA . PHE A 1 168 ? -15.290 22.999 21.131 1.00 48.19 168 PHE A CA 1
ATOM 1182 C C . PHE A 1 168 ? -15.577 23.517 22.528 1.00 48.19 168 PHE A C 1
ATOM 1184 O O . PHE A 1 168 ? -16.713 23.495 23.000 1.00 48.19 168 PHE A O 1
ATOM 1191 N N . ALA A 1 169 ? -14.512 23.884 23.240 1.00 43.66 169 ALA A N 1
ATOM 1192 C CA . ALA A 1 169 ? -14.621 24.873 24.272 1.00 43.66 169 ALA A CA 1
ATOM 1193 C C . ALA A 1 169 ? -15.289 26.029 23.544 1.00 43.66 169 ALA A C 1
ATOM 1195 O O . ALA A 1 169 ? -14.663 26.721 22.741 1.00 43.66 169 ALA A O 1
ATOM 1196 N N . THR A 1 170 ? -16.601 26.139 23.719 1.00 52.69 170 THR A N 1
ATOM 1197 C CA . THR A 1 170 ? -17.347 27.341 23.431 1.00 52.69 170 THR A CA 1
ATOM 1198 C C . THR A 1 170 ? -16.695 28.382 24.320 1.00 52.69 170 THR A C 1
ATOM 1200 O O . THR A 1 170 ? -17.108 28.589 25.459 1.00 52.69 170 THR A O 1
ATOM 1203 N N . LEU A 1 171 ? -15.594 28.967 23.844 1.00 48.88 171 LEU A N 1
ATOM 1204 C CA . LEU A 1 171 ? -15.140 30.245 24.333 1.00 48.88 171 LEU A CA 1
ATOM 1205 C C . LEU A 1 171 ? -16.380 31.119 24.180 1.00 48.88 171 LEU A C 1
ATOM 1207 O O . LEU A 1 171 ? -16.903 31.204 23.064 1.00 48.88 171 LEU A O 1
ATOM 1211 N N . PRO A 1 172 ? -16.945 31.636 25.283 1.00 49.94 172 PRO A N 1
ATOM 1212 C CA . PRO A 1 172 ? -18.178 32.388 25.220 1.00 49.94 172 PRO A CA 1
ATOM 1213 C C . PRO A 1 172 ? -17.959 33.528 24.233 1.00 49.94 172 PRO A C 1
ATOM 1215 O O . PRO A 1 172 ? -17.160 34.437 24.458 1.00 49.94 172 PRO A O 1
ATOM 1218 N N . TYR A 1 173 ? -18.657 33.427 23.107 1.00 50.84 173 TYR A N 1
ATOM 1219 C CA . TYR A 1 173 ? -18.713 34.386 22.015 1.00 50.84 173 TYR A CA 1
ATOM 1220 C C . TYR A 1 173 ? -19.513 35.613 22.489 1.00 50.84 173 TYR A C 1
ATOM 1222 O O . TYR A 1 173 ? -20.562 35.942 21.950 1.00 50.84 173 TYR A O 1
ATOM 1230 N N . MET A 1 174 ? -19.081 36.225 23.596 1.00 51.84 174 MET A N 1
ATOM 1231 C CA . MET A 1 174 ? -19.774 37.321 24.280 1.00 51.84 174 MET A CA 1
ATOM 1232 C C . MET A 1 174 ? -18.900 38.560 24.502 1.00 51.84 174 MET A C 1
ATOM 1234 O O . MET A 1 174 ? -19.401 39.551 25.016 1.00 51.84 174 MET A O 1
ATOM 1238 N N . TYR A 1 175 ? -17.631 38.565 24.083 1.00 53.09 175 TYR A N 1
ATOM 1239 C CA . TYR A 1 175 ? -16.747 39.721 24.292 1.00 53.09 175 TYR A CA 1
ATOM 1240 C C . TYR A 1 175 ? -15.948 40.120 23.051 1.00 53.09 175 TYR A C 1
ATOM 1242 O O . TYR A 1 175 ? -14.753 40.382 23.127 1.00 53.09 175 TYR A O 1
ATOM 1250 N N . VAL A 1 176 ? -16.600 40.221 21.893 1.00 53.81 176 VAL A N 1
ATOM 1251 C CA . VAL A 1 176 ? -16.054 41.038 20.803 1.00 53.81 176 VAL A CA 1
ATOM 1252 C C . VAL A 1 176 ? -17.202 41.845 20.204 1.00 53.81 176 VAL A C 1
ATOM 1254 O O . VAL A 1 176 ? -18.128 41.266 19.650 1.00 53.81 176 VAL A O 1
ATOM 1257 N N . VAL A 1 177 ? -17.097 43.177 20.317 1.00 49.78 177 VAL A N 1
ATOM 1258 C CA . VAL A 1 177 ? -18.040 44.252 19.917 1.00 49.78 177 VAL A CA 1
ATOM 1259 C C . VAL A 1 177 ? -18.956 44.688 21.084 1.00 49.78 177 VAL A C 1
ATOM 1261 O O . VAL A 1 177 ? -19.886 43.966 21.425 1.00 49.78 177 VAL A O 1
ATOM 1264 N N . PRO A 1 178 ? -18.697 45.858 21.722 1.00 48.16 178 PRO A N 1
ATOM 1265 C CA . PRO A 1 178 ? -18.634 47.144 21.024 1.00 48.16 178 PRO A CA 1
ATOM 1266 C C . PRO A 1 178 ? -17.536 48.093 21.557 1.00 48.16 178 PRO A C 1
ATOM 1268 O O . PRO A 1 178 ? -17.756 48.843 22.501 1.00 48.16 178 PRO A O 1
ATOM 1271 N N . ILE A 1 179 ? -16.365 48.140 20.913 1.00 52.06 179 ILE A N 1
ATOM 1272 C CA . ILE A 1 179 ? -15.411 49.263 21.095 1.00 52.06 179 ILE A CA 1
ATOM 1273 C C . ILE A 1 179 ? -15.572 50.313 19.975 1.00 52.06 179 ILE A C 1
ATOM 1275 O O . ILE A 1 179 ? -15.118 51.446 20.098 1.00 52.06 179 ILE A O 1
ATOM 1279 N N . ILE A 1 180 ? -16.310 50.001 18.904 1.00 54.06 180 ILE A N 1
ATOM 1280 C CA . ILE A 1 180 ? -16.399 50.871 17.718 1.00 54.06 180 ILE A CA 1
ATOM 1281 C C . ILE A 1 180 ? -17.375 52.055 17.905 1.00 54.06 180 ILE A C 1
ATOM 1283 O O . ILE A 1 180 ? -17.308 53.023 17.156 1.00 54.06 180 ILE A O 1
ATOM 1287 N N . VAL A 1 181 ? -18.231 52.067 18.936 1.00 53.91 181 VAL A N 1
ATOM 1288 C CA . VAL A 1 181 ? -19.228 53.151 19.109 1.00 53.91 181 VAL A CA 1
ATOM 1289 C C . VAL A 1 181 ? -18.709 54.337 19.945 1.00 53.91 181 VAL A C 1
ATOM 1291 O O . VAL A 1 181 ? -19.260 55.430 19.854 1.00 53.91 181 VAL A O 1
ATOM 1294 N N . SER A 1 182 ? -17.604 54.199 20.689 1.00 51.84 182 SER A N 1
ATOM 1295 C CA . SER A 1 182 ? -17.112 55.292 21.555 1.00 51.84 182 SER A CA 1
ATOM 1296 C C . SER A 1 182 ? -16.186 56.305 20.869 1.00 51.84 182 SER A C 1
ATOM 1298 O O . SER A 1 182 ? -15.966 57.381 21.417 1.00 51.84 182 SER A O 1
ATOM 1300 N N . MET A 1 183 ? -15.660 56.026 19.670 1.00 53.53 183 MET A N 1
ATOM 1301 C CA . MET A 1 183 ? -14.764 56.966 18.967 1.00 53.53 183 MET A CA 1
ATOM 1302 C C . MET A 1 183 ? -15.479 57.964 18.044 1.00 53.53 183 MET A C 1
ATOM 1304 O O . MET A 1 183 ? -14.848 58.897 17.557 1.00 53.53 183 MET A O 1
ATOM 1308 N N . MET A 1 184 ? -16.793 57.832 17.835 1.00 54.06 184 MET A N 1
ATOM 1309 C CA . MET A 1 184 ? -17.549 58.724 16.941 1.00 54.06 184 MET A CA 1
ATOM 1310 C C . MET A 1 184 ? -18.182 59.943 17.641 1.00 54.06 184 MET A C 1
ATOM 1312 O O . MET A 1 184 ? -18.793 60.771 16.973 1.00 54.06 184 MET A O 1
ATOM 1316 N N . PHE A 1 185 ? -18.010 60.091 18.961 1.00 53.62 185 PHE A N 1
ATOM 1317 C CA . PHE A 1 185 ? -18.573 61.201 19.749 1.00 53.62 185 PHE A CA 1
ATOM 1318 C C . PHE A 1 185 ? -17.550 62.250 20.229 1.00 53.62 185 PHE A C 1
ATOM 1320 O O . PHE A 1 185 ? -17.934 63.181 20.926 1.00 53.62 185 PHE A O 1
ATOM 1327 N N . LEU A 1 186 ? -16.273 62.152 19.834 1.00 53.09 186 LEU A N 1
ATOM 1328 C CA . LEU A 1 186 ? -15.225 63.135 20.184 1.00 53.09 186 LEU A CA 1
ATOM 1329 C C . LEU A 1 186 ? -14.804 64.052 19.016 1.00 53.09 186 LEU A C 1
ATOM 1331 O O . LEU A 1 186 ? -13.788 64.734 19.104 1.00 53.09 186 LEU A O 1
ATOM 1335 N N . LEU A 1 187 ? -15.579 64.091 17.926 1.00 51.94 187 LEU A N 1
ATOM 1336 C CA . LEU A 1 187 ? -15.380 65.014 16.796 1.00 51.94 187 LEU A CA 1
ATOM 1337 C C . LEU A 1 187 ? -16.617 65.890 16.534 1.00 51.94 187 LEU A C 1
ATOM 1339 O O . LEU A 1 187 ? -17.036 66.077 15.390 1.00 51.94 187 LEU A O 1
ATOM 1343 N N . ARG A 1 188 ? -17.202 66.439 17.601 1.00 51.50 188 ARG A N 1
ATOM 1344 C CA . ARG A 1 188 ? -18.074 67.615 17.530 1.00 51.50 188 ARG A CA 1
ATOM 1345 C C . ARG A 1 188 ? -17.784 68.568 18.672 1.00 51.50 188 ARG A C 1
ATOM 1347 O O . ARG A 1 188 ? -17.617 68.068 19.803 1.00 51.50 188 ARG A O 1
#

pLDDT: mean 77.67, std 16.01, range [43.66, 96.5]